Protein AF-A0A1V1PBI1-F1 (afdb_monomer_lite)

Sequence (188 aa):
MKNKINFNETYVLAGYGFDNMNPYFLLDSISEDISERFKFSIQDQVFSLIRLKKRYCIGRYNIETFESTPCPDKATLSEKNNTCFHCFQSIGFNPAFYNMPSEKLSPQQQRYNKQPHNVYLAYFCLNTIKVGIAYHKRTLTRWCQQGARAATIIKKCSSAYEARNIESLISRTLNLPESFNNKKNENL

pLDDT: mean 88.09, std 13.02, range [29.69, 98.44]

Structure (mmCIF, N/CA/C/O backbone):
data_AF-A0A1V1PBI1-F1
#
_entry.id   AF-A0A1V1PBI1-F1
#
loop_
_atom_site.group_PDB
_atom_site.id
_atom_site.type_symbol
_atom_site.label_atom_id
_atom_site.label_alt_id
_atom_site.label_comp_id
_atom_site.label_asym_id
_atom_site.label_entity_id
_atom_site.label_seq_id
_atom_site.pdbx_PDB_ins_code
_atom_site.Cartn_x
_atom_site.Cartn_y
_atom_site.Cartn_z
_atom_site.occupancy
_atom_site.B_iso_or_equiv
_atom_site.auth_seq_id
_atom_site.auth_comp_id
_atom_site.auth_asym_id
_atom_site.auth_atom_id
_atom_site.pdbx_PDB_model_num
ATOM 1 N N . MET A 1 1 ? -6.016 10.765 -21.945 1.00 44.81 1 MET A N 1
ATOM 2 C CA . MET A 1 1 ? -4.545 10.637 -21.816 1.00 44.81 1 MET A CA 1
ATOM 3 C C . MET A 1 1 ? -4.098 9.531 -22.757 1.00 44.81 1 MET A C 1
ATOM 5 O O . MET A 1 1 ? -4.598 8.426 -22.617 1.00 44.81 1 MET A O 1
ATOM 9 N N . LYS A 1 2 ? -3.259 9.818 -23.761 1.00 43.03 2 LYS A N 1
ATOM 10 C CA . LYS A 1 2 ? -2.708 8.771 -24.638 1.00 43.03 2 LYS A CA 1
ATOM 11 C C . LYS A 1 2 ? -1.755 7.902 -23.810 1.00 43.03 2 LYS A C 1
ATOM 13 O O . LYS A 1 2 ? -0.875 8.446 -23.144 1.00 43.03 2 LYS A O 1
ATOM 18 N N . ASN A 1 3 ? -1.965 6.587 -23.822 1.00 54.66 3 ASN A N 1
ATOM 19 C CA . ASN A 1 3 ? -1.124 5.618 -23.123 1.00 54.66 3 ASN A CA 1
ATOM 20 C C . ASN A 1 3 ? 0.304 5.693 -23.689 1.00 54.66 3 ASN A C 1
ATOM 22 O O . ASN A 1 3 ? 0.541 5.292 -24.822 1.00 54.66 3 ASN A O 1
ATOM 26 N N . LYS A 1 4 ? 1.242 6.232 -22.902 1.00 67.50 4 LYS A N 1
ATOM 27 C CA . LYS A 1 4 ? 2.679 6.372 -23.217 1.00 67.50 4 LYS A CA 1
ATOM 28 C C . LYS A 1 4 ? 3.463 5.053 -23.090 1.00 67.50 4 LYS A C 1
ATOM 30 O O . LYS A 1 4 ? 4.669 5.075 -22.896 1.00 67.50 4 LYS A O 1
ATOM 35 N N . ILE A 1 5 ? 2.781 3.912 -23.125 1.00 76.56 5 ILE A N 1
ATOM 36 C CA . ILE A 1 5 ? 3.412 2.617 -22.861 1.00 76.56 5 ILE A CA 1
ATOM 37 C C . ILE A 1 5 ? 3.759 1.952 -24.179 1.00 76.56 5 ILE A C 1
ATOM 39 O O . ILE A 1 5 ? 2.901 1.797 -25.048 1.00 76.56 5 ILE A O 1
ATOM 43 N N . ASN A 1 6 ? 5.018 1.556 -24.303 1.00 81.56 6 ASN A N 1
ATOM 44 C CA . ASN A 1 6 ? 5.520 0.790 -25.425 1.00 81.56 6 ASN A CA 1
ATOM 45 C C . ASN A 1 6 ? 5.435 -0.700 -25.083 1.00 81.56 6 ASN A C 1
ATOM 47 O O . ASN A 1 6 ? 6.192 -1.196 -24.260 1.00 81.56 6 ASN A O 1
ATOM 51 N N . PHE A 1 7 ? 4.533 -1.444 -25.721 1.00 79.62 7 PHE A N 1
ATOM 52 C CA . PHE A 1 7 ? 4.338 -2.870 -25.424 1.00 79.62 7 PHE A CA 1
ATOM 53 C C . PHE A 1 7 ? 5.549 -3.765 -25.745 1.00 79.62 7 PHE A C 1
ATOM 55 O O . PHE A 1 7 ? 5.559 -4.925 -25.342 1.00 79.62 7 PHE A O 1
ATOM 62 N N . ASN A 1 8 ? 6.569 -3.236 -26.427 1.00 81.69 8 ASN A N 1
ATOM 63 C CA . ASN A 1 8 ? 7.824 -3.943 -26.682 1.00 81.69 8 ASN A CA 1
ATOM 64 C C . ASN A 1 8 ? 8.859 -3.767 -25.555 1.00 81.69 8 ASN A C 1
ATOM 66 O O . ASN A 1 8 ? 9.901 -4.421 -25.572 1.00 81.69 8 ASN A O 1
ATOM 70 N N . GLU A 1 9 ? 8.597 -2.893 -24.581 1.00 86.56 9 GLU A N 1
ATOM 71 C CA . GLU A 1 9 ? 9.470 -2.662 -23.431 1.00 86.56 9 GLU A CA 1
ATOM 72 C C . GLU A 1 9 ? 9.085 -3.520 -22.225 1.00 86.56 9 GL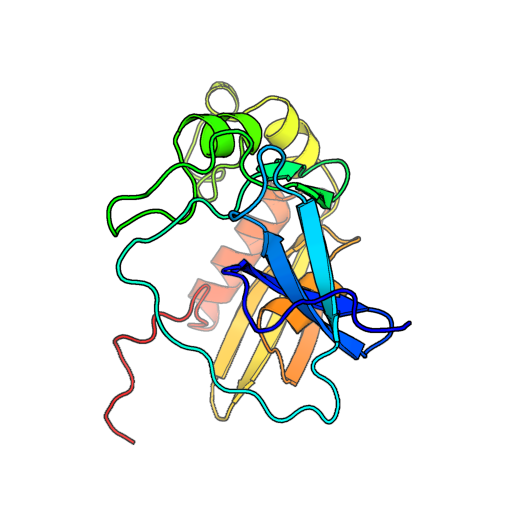U A C 1
ATOM 74 O O . GLU A 1 9 ? 7.966 -4.016 -22.085 1.00 86.56 9 GLU A O 1
ATOM 79 N N . THR A 1 10 ? 10.044 -3.679 -21.313 1.00 89.44 10 THR A N 1
ATOM 80 C CA . THR A 1 10 ? 9.804 -4.359 -20.043 1.00 89.44 10 THR A CA 1
ATOM 81 C C . THR A 1 10 ? 9.503 -3.341 -18.955 1.00 89.44 10 THR A C 1
ATOM 83 O O . THR A 1 10 ? 10.285 -2.422 -18.715 1.00 89.44 10 THR A O 1
ATOM 86 N N . TYR A 1 11 ? 8.406 -3.574 -18.235 1.00 92.12 11 TYR A N 1
ATOM 87 C CA . TYR A 1 11 ? 8.006 -2.760 -17.095 1.00 92.12 11 TYR A CA 1
ATOM 88 C C . TYR A 1 11 ? 7.934 -3.585 -15.816 1.00 92.12 11 TYR A C 1
ATOM 90 O O . TYR A 1 11 ? 7.536 -4.754 -15.817 1.00 92.12 11 TYR A O 1
ATOM 98 N N . VAL A 1 12 ? 8.262 -2.950 -14.695 1.00 93.44 12 VAL A N 1
ATOM 99 C CA . VAL A 1 12 ? 8.005 -3.495 -13.361 1.00 93.44 12 VAL A CA 1
ATOM 100 C C . VAL A 1 12 ? 6.621 -3.043 -12.916 1.00 93.44 12 VAL A C 1
ATOM 102 O O . VAL A 1 12 ? 6.360 -1.846 -12.814 1.00 93.44 12 VAL A O 1
ATOM 105 N N . LEU A 1 13 ? 5.738 -3.997 -12.610 1.00 93.88 13 LEU A N 1
ATOM 106 C CA . LEU A 1 13 ? 4.459 -3.709 -11.961 1.00 93.88 13 LEU A CA 1
ATOM 107 C C . LEU A 1 13 ? 4.703 -3.328 -10.496 1.00 93.88 13 LEU A C 1
ATOM 109 O O . LEU A 1 13 ? 4.778 -4.187 -9.617 1.00 93.88 13 LEU A O 1
ATOM 113 N N . ALA A 1 14 ? 4.858 -2.030 -10.246 1.00 93.88 14 ALA A N 1
ATOM 114 C CA . ALA A 1 14 ? 5.196 -1.483 -8.937 1.00 93.88 14 ALA A CA 1
ATOM 115 C C . ALA A 1 14 ? 3.986 -1.381 -7.995 1.00 93.88 14 ALA A C 1
ATOM 117 O O . ALA A 1 14 ? 4.143 -1.348 -6.774 1.00 93.88 14 ALA A O 1
ATOM 118 N N . GLY A 1 15 ? 2.771 -1.334 -8.542 1.00 91.88 15 GLY A N 1
ATOM 119 C CA . GLY A 1 15 ? 1.550 -1.273 -7.748 1.00 91.88 15 GLY A CA 1
ATOM 120 C C . GLY A 1 15 ? 0.298 -1.031 -8.579 1.00 91.88 15 GLY A C 1
ATOM 121 O O . GLY A 1 15 ? 0.321 -1.067 -9.806 1.00 91.88 15 GLY A O 1
ATOM 122 N N . TYR A 1 16 ? -0.801 -0.765 -7.885 1.00 91.12 16 TYR A N 1
ATOM 123 C CA . TYR A 1 16 ? -2.095 -0.440 -8.475 1.00 91.12 16 TYR A CA 1
ATOM 124 C C . TYR A 1 16 ? -2.845 0.558 -7.589 1.00 91.12 16 TYR A C 1
ATOM 126 O O . TYR A 1 16 ? -2.536 0.726 -6.403 1.00 91.12 16 TYR A O 1
ATOM 134 N N . GLY A 1 17 ? -3.825 1.244 -8.164 1.00 88.69 17 GLY A N 1
ATOM 135 C CA . GLY A 1 17 ? -4.617 2.237 -7.452 1.00 88.69 17 GLY A CA 1
ATOM 136 C C . GLY A 1 17 ? -5.839 2.691 -8.233 1.00 88.69 17 GLY A C 1
ATOM 137 O O . GLY A 1 17 ? -6.202 2.092 -9.241 1.00 88.69 17 GLY A O 1
ATOM 138 N N . PHE A 1 18 ? -6.466 3.751 -7.727 1.00 86.50 18 PHE A N 1
ATOM 139 C CA . PHE A 1 18 ? -7.659 4.360 -8.304 1.00 86.50 18 PHE A CA 1
ATOM 140 C C . PHE A 1 18 ? -7.487 5.877 -8.328 1.00 86.50 18 PHE A C 1
ATOM 142 O O . PHE A 1 18 ? -7.070 6.459 -7.325 1.00 86.50 18 PHE A O 1
ATOM 149 N N . ASP A 1 19 ? -7.793 6.501 -9.460 1.00 81.50 19 ASP A N 1
ATOM 150 C CA . ASP A 1 19 ? -7.782 7.952 -9.651 1.00 81.50 19 ASP A CA 1
ATOM 151 C C . ASP A 1 19 ? -9.165 8.376 -10.144 1.00 81.50 19 ASP A C 1
ATOM 153 O O . ASP A 1 19 ? -9.589 7.926 -11.206 1.00 81.50 19 ASP A O 1
ATOM 157 N N . ASN A 1 20 ? -9.906 9.162 -9.359 1.00 78.19 20 ASN A N 1
ATOM 158 C CA . ASN A 1 20 ? -11.303 9.512 -9.657 1.00 78.19 20 ASN A CA 1
ATOM 159 C C . ASN A 1 20 ? -12.156 8.293 -10.073 1.00 78.19 20 ASN A C 1
ATOM 161 O O . ASN A 1 20 ? -12.864 8.341 -11.072 1.00 78.19 20 ASN A O 1
ATOM 165 N N . MET A 1 21 ? -12.055 7.190 -9.318 1.00 72.38 21 MET A N 1
ATOM 166 C CA . MET A 1 21 ? -12.689 5.882 -9.586 1.00 72.38 21 MET A CA 1
ATOM 167 C C . MET A 1 21 ? -12.138 5.083 -10.777 1.00 72.38 21 MET A C 1
ATOM 169 O O . MET A 1 21 ? -12.528 3.930 -10.946 1.00 72.38 21 MET A O 1
ATOM 173 N N . ASN A 1 22 ? -11.175 5.610 -11.531 1.00 85.44 22 ASN A N 1
ATOM 174 C CA . ASN A 1 22 ? -10.550 4.884 -12.632 1.00 85.44 22 ASN A CA 1
ATOM 175 C C . ASN A 1 22 ? -9.397 4.017 -12.107 1.00 85.44 22 ASN A C 1
ATOM 177 O O . ASN A 1 22 ? -8.436 4.559 -11.543 1.00 85.44 22 ASN A O 1
ATOM 181 N N . PRO A 1 23 ? -9.459 2.684 -12.259 1.00 89.12 23 PRO A N 1
ATOM 182 C CA . PRO A 1 23 ? -8.384 1.804 -11.836 1.00 89.12 23 PRO A CA 1
ATOM 183 C C . PRO A 1 23 ? -7.156 1.966 -12.737 1.00 89.12 23 PRO A C 1
ATOM 185 O O . PRO A 1 23 ? -7.264 2.120 -13.957 1.00 89.12 23 PRO A O 1
ATOM 188 N N . TYR A 1 24 ? -5.970 1.881 -12.140 1.00 91.31 24 TYR A N 1
ATOM 189 C CA . TYR A 1 24 ? -4.709 1.953 -12.871 1.00 91.31 24 TYR A CA 1
ATOM 190 C C . TYR A 1 24 ? -3.633 1.028 -12.293 1.00 91.31 24 TYR A C 1
ATOM 192 O O . TYR A 1 24 ? -3.621 0.722 -11.097 1.00 91.31 24 TYR A O 1
ATOM 200 N N . PHE A 1 25 ? -2.671 0.657 -13.138 1.00 92.81 25 PHE A N 1
ATOM 201 C CA . PHE A 1 25 ? -1.383 0.096 -12.733 1.00 92.81 25 PHE A CA 1
ATOM 202 C C . PHE A 1 25 ? -0.307 1.176 -12.635 1.00 92.81 25 PHE A C 1
ATO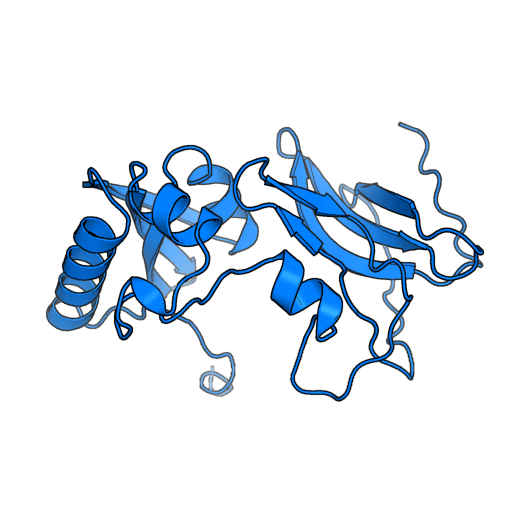M 204 O O . PHE A 1 25 ? -0.316 2.147 -13.391 1.00 92.81 25 PHE A O 1
ATOM 211 N N . LEU A 1 26 ? 0.626 0.996 -11.701 1.00 93.25 26 LEU A N 1
ATOM 212 C CA . LEU A 1 26 ? 1.893 1.722 -11.648 1.00 93.25 26 LEU A CA 1
ATOM 213 C C . LEU A 1 26 ? 2.965 0.859 -12.298 1.00 93.25 26 LEU A C 1
ATOM 215 O O . LEU A 1 26 ? 3.244 -0.240 -11.812 1.00 93.25 26 LEU A O 1
ATOM 219 N N . LEU A 1 27 ? 3.545 1.365 -13.378 1.00 93.50 27 LEU A N 1
ATOM 220 C CA . LEU A 1 27 ? 4.538 0.667 -14.183 1.00 93.50 27 LEU A CA 1
ATOM 221 C C . LEU A 1 27 ? 5.836 1.471 -14.207 1.00 93.50 27 LEU A C 1
ATOM 223 O O . LEU A 1 27 ? 5.805 2.651 -14.550 1.00 93.50 27 LEU A O 1
ATOM 227 N N . ASP A 1 28 ? 6.955 0.838 -13.856 1.00 93.88 28 ASP A N 1
ATOM 228 C CA . ASP A 1 28 ? 8.283 1.455 -13.942 1.00 93.88 28 ASP A CA 1
ATOM 229 C C . ASP A 1 28 ? 9.019 0.941 -15.176 1.00 93.88 28 ASP A C 1
ATOM 231 O O . ASP A 1 28 ? 9.165 -0.276 -15.325 1.00 93.88 28 ASP A O 1
ATOM 235 N N . SER A 1 29 ? 9.505 1.841 -16.035 1.00 90.31 29 SER A N 1
ATOM 236 C CA . SER A 1 29 ? 10.406 1.444 -17.124 1.00 90.31 29 SER A CA 1
ATOM 237 C C . SER A 1 29 ? 11.770 1.049 -16.560 1.00 90.31 29 SER A C 1
ATOM 239 O O . SER A 1 29 ? 12.351 1.745 -15.717 1.00 90.31 29 SER A O 1
ATOM 241 N N . ILE A 1 30 ? 12.276 -0.092 -17.026 1.00 87.62 30 ILE A N 1
ATOM 242 C CA . ILE A 1 30 ? 13.627 -0.579 -16.716 1.00 87.62 30 ILE A CA 1
ATOM 243 C C . ILE A 1 30 ? 14.506 -0.721 -17.961 1.00 87.62 30 ILE A C 1
ATOM 245 O O . ILE A 1 30 ? 15.653 -1.147 -17.841 1.00 87.62 30 ILE A O 1
ATOM 249 N N . SER A 1 31 ? 13.960 -0.389 -19.133 1.00 81.25 31 SER A N 1
ATOM 250 C CA . SER A 1 31 ? 14.669 -0.413 -20.413 1.00 81.25 31 SER A CA 1
ATOM 251 C C . SER A 1 31 ? 15.589 0.796 -20.585 1.00 81.25 31 SER A C 1
ATOM 253 O O . SER A 1 31 ? 16.633 0.675 -21.214 1.00 81.25 31 SER A O 1
ATOM 255 N N . GLU A 1 32 ? 15.222 1.927 -19.984 1.00 76.56 32 GLU A N 1
ATOM 256 C CA . GLU A 1 32 ? 15.962 3.186 -20.062 1.00 76.56 32 GLU A CA 1
ATOM 257 C C . GLU A 1 32 ? 17.010 3.322 -18.949 1.00 76.56 32 GLU A C 1
ATOM 259 O O . GLU A 1 32 ? 16.935 2.670 -17.896 1.00 76.56 32 GLU A O 1
ATOM 264 N N . ASP A 1 33 ? 17.977 4.221 -19.148 1.00 76.69 33 ASP A N 1
ATOM 265 C CA . ASP A 1 33 ? 18.982 4.560 -18.134 1.00 76.69 33 ASP A CA 1
ATOM 266 C C . ASP A 1 33 ? 18.331 5.111 -16.861 1.00 76.69 33 ASP A C 1
ATOM 268 O O . ASP A 1 33 ? 18.672 4.678 -15.755 1.00 76.69 33 ASP A O 1
ATOM 272 N N . ILE A 1 34 ? 17.330 5.978 -17.025 1.00 79.50 34 ILE A N 1
ATOM 273 C CA . ILE A 1 34 ? 16.527 6.550 -15.945 1.00 79.50 34 ILE A CA 1
ATOM 274 C C . ILE A 1 34 ? 15.196 5.805 -15.867 1.00 79.50 34 ILE A C 1
ATOM 276 O O . ILE A 1 34 ? 14.438 5.755 -16.832 1.00 79.50 34 ILE A O 1
ATOM 280 N N . SER A 1 35 ? 14.877 5.258 -14.694 1.00 85.62 35 SER A N 1
ATOM 281 C CA . SER A 1 35 ? 13.558 4.671 -14.472 1.00 85.62 35 SER A CA 1
ATOM 282 C C . SER A 1 35 ? 12.490 5.749 -14.303 1.00 85.62 35 SER A C 1
ATOM 284 O O . SER A 1 35 ? 12.544 6.550 -13.369 1.00 85.62 35 SER A O 1
ATOM 286 N N . GLU A 1 36 ? 11.475 5.704 -15.162 1.00 89.75 36 GLU A N 1
ATOM 287 C CA . GLU A 1 36 ? 10.267 6.528 -15.080 1.00 89.75 36 GLU A CA 1
ATOM 288 C C . GLU A 1 36 ? 9.057 5.697 -14.630 1.00 89.75 36 GLU A C 1
ATOM 290 O O . GLU A 1 36 ? 8.930 4.529 -15.001 1.00 89.75 36 GLU A O 1
ATOM 295 N N . ARG A 1 37 ? 8.158 6.306 -13.837 1.00 91.94 37 ARG A N 1
ATOM 296 C CA . ARG A 1 37 ? 6.902 5.690 -13.371 1.00 91.94 37 ARG A CA 1
ATOM 297 C C . ARG A 1 37 ? 5.711 6.222 -14.151 1.00 91.94 37 ARG A C 1
ATOM 299 O O . ARG A 1 37 ? 5.450 7.423 -14.150 1.00 91.94 37 ARG A O 1
ATOM 306 N N . PHE A 1 38 ? 4.907 5.312 -14.684 1.00 90.44 38 PHE A N 1
ATOM 307 C CA . PHE A 1 38 ? 3.692 5.616 -15.430 1.00 90.44 38 PHE A CA 1
ATOM 308 C C . PHE A 1 38 ? 2.453 5.079 -14.715 1.00 90.44 38 PHE A C 1
ATOM 310 O O . PHE A 1 38 ? 2.464 3.982 -14.152 1.00 90.44 38 PHE A O 1
ATOM 317 N N . LYS A 1 39 ? 1.357 5.842 -14.779 1.00 90.94 39 LYS A N 1
ATOM 318 C CA . LYS A 1 39 ? 0.011 5.336 -14.493 1.00 90.94 39 LYS A CA 1
ATOM 319 C C . LYS A 1 39 ? -0.593 4.806 -15.792 1.00 90.94 39 LYS A C 1
ATOM 321 O O . LYS A 1 39 ? -0.803 5.576 -16.727 1.00 90.94 39 LYS A O 1
ATOM 326 N N . PHE A 1 40 ? -0.893 3.517 -15.834 1.00 90.50 40 PHE A N 1
ATOM 327 C CA . PHE A 1 40 ? -1.596 2.879 -16.942 1.00 90.50 40 PHE A CA 1
ATOM 328 C C . PHE A 1 40 ? -3.049 2.629 -16.556 1.00 90.50 40 PHE A C 1
ATOM 330 O O . PHE A 1 40 ? -3.299 1.853 -15.636 1.00 90.50 40 PHE A O 1
ATOM 337 N N . SER A 1 41 ? -3.998 3.285 -17.228 1.00 90.88 41 SER A N 1
ATOM 338 C CA . SER A 1 41 ? -5.425 3.024 -17.006 1.00 90.88 41 SER A CA 1
ATOM 339 C C . SER A 1 41 ? -5.768 1.607 -17.454 1.00 90.88 41 SER A C 1
ATOM 341 O O . SER A 1 41 ? -5.424 1.223 -18.570 1.00 90.88 41 SER A O 1
ATOM 343 N N . ILE A 1 42 ? -6.456 0.848 -16.601 1.00 90.38 42 ILE A N 1
A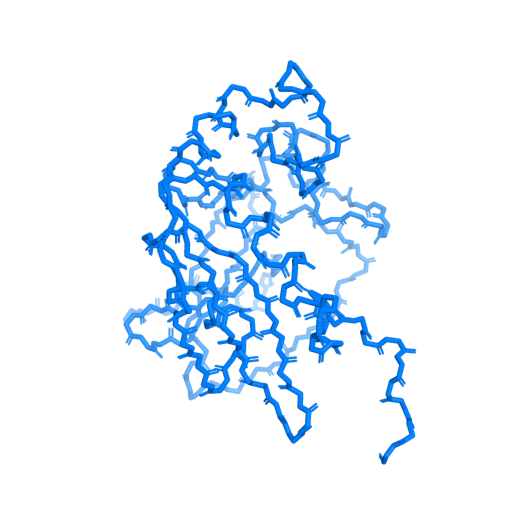TOM 344 C CA . ILE A 1 42 ? -6.870 -0.531 -16.915 1.00 90.38 42 ILE A CA 1
ATOM 345 C C . ILE A 1 42 ? -8.371 -0.660 -17.168 1.00 90.38 42 ILE A C 1
ATOM 347 O O . ILE A 1 42 ? -8.863 -1.757 -17.420 1.00 90.38 42 ILE A O 1
ATOM 351 N N . GLN A 1 43 ? -9.106 0.447 -17.093 1.00 89.31 43 GLN A N 1
ATOM 352 C CA . GLN A 1 43 ? -10.534 0.448 -17.365 1.00 89.31 43 GLN A CA 1
ATOM 353 C C . GLN A 1 43 ? -10.806 0.085 -18.827 1.00 89.31 43 GLN A C 1
ATOM 355 O O . GLN A 1 43 ? -10.206 0.661 -19.738 1.00 89.31 43 GLN A O 1
ATOM 360 N N . ASP A 1 44 ? -11.699 -0.885 -19.023 1.00 88.62 44 ASP A N 1
ATOM 361 C CA . ASP A 1 44 ? -12.114 -1.397 -20.332 1.00 88.62 44 ASP A CA 1
ATOM 362 C C . ASP A 1 44 ? -10.941 -1.882 -21.209 1.00 88.62 44 ASP A C 1
ATOM 364 O O . ASP A 1 44 ? -11.027 -1.900 -22.436 1.00 88.62 44 ASP A O 1
ATOM 368 N N . GLN A 1 45 ? -9.823 -2.273 -20.586 1.00 87.94 45 GLN A N 1
ATOM 369 C CA . GLN A 1 45 ? -8.661 -2.839 -21.269 1.00 87.94 45 GLN A CA 1
ATOM 370 C C . GLN A 1 45 ? -8.607 -4.356 -21.081 1.00 87.94 45 GLN A C 1
ATOM 372 O O . GLN A 1 45 ? -8.805 -4.867 -19.979 1.00 87.94 45 GLN A O 1
ATOM 377 N N . VAL A 1 46 ? -8.235 -5.072 -22.143 1.00 88.25 46 VAL A N 1
ATOM 378 C CA . VAL A 1 46 ? -7.825 -6.479 -22.069 1.00 88.25 46 VAL A CA 1
ATOM 379 C C . VAL A 1 46 ? -6.309 -6.530 -22.185 1.00 88.25 46 VAL A C 1
ATOM 381 O O . VAL A 1 46 ? -5.730 -5.972 -23.114 1.00 88.25 46 VAL A O 1
ATOM 384 N N . PHE A 1 47 ? -5.651 -7.191 -21.239 1.00 86.81 47 PHE A N 1
ATOM 385 C CA . PHE A 1 47 ? -4.198 -7.314 -21.212 1.00 86.81 47 PHE A CA 1
ATOM 386 C C . PHE A 1 47 ? -3.779 -8.686 -20.690 1.00 86.81 47 PHE A C 1
ATOM 388 O O . PHE A 1 47 ? -4.513 -9.350 -19.960 1.00 86.81 47 PHE A O 1
ATOM 395 N N . SER A 1 48 ? -2.566 -9.095 -21.053 1.00 87.00 48 SER A N 1
ATOM 396 C CA . SER A 1 48 ? -1.894 -10.270 -20.498 1.00 87.00 48 SER A CA 1
ATOM 397 C C . SER A 1 48 ? -0.659 -9.822 -19.727 1.00 87.00 48 SER A C 1
ATOM 399 O O . SER A 1 48 ? 0.087 -8.963 -20.193 1.00 87.00 48 SER A O 1
ATOM 401 N N . LEU A 1 49 ? -0.434 -10.400 -18.547 1.00 87.75 49 LEU A N 1
ATOM 402 C CA . LEU A 1 49 ? 0.769 -10.155 -17.753 1.00 87.75 49 LEU A CA 1
ATOM 403 C C . LEU A 1 49 ? 1.714 -11.346 -17.895 1.00 87.75 49 LEU A C 1
ATOM 405 O O . LEU A 1 49 ? 1.381 -12.461 -17.495 1.00 87.75 49 LEU A O 1
ATOM 409 N N . ILE A 1 50 ? 2.907 -11.103 -18.434 1.00 89.06 50 ILE A N 1
ATOM 410 C CA . ILE A 1 50 ? 3.957 -12.118 -18.534 1.00 89.06 50 ILE A CA 1
ATOM 411 C C . ILE A 1 50 ? 4.891 -11.955 -17.339 1.00 89.06 50 ILE A C 1
ATOM 413 O O . ILE A 1 50 ? 5.484 -10.897 -17.124 1.00 89.06 50 ILE A O 1
ATOM 417 N N . ARG A 1 51 ? 5.031 -13.012 -16.536 1.00 90.12 51 ARG A N 1
ATOM 418 C CA . ARG A 1 51 ? 5.925 -13.000 -15.376 1.00 90.12 51 ARG A CA 1
ATOM 419 C C . ARG A 1 51 ? 7.385 -12.975 -15.835 1.00 90.12 51 ARG A C 1
ATO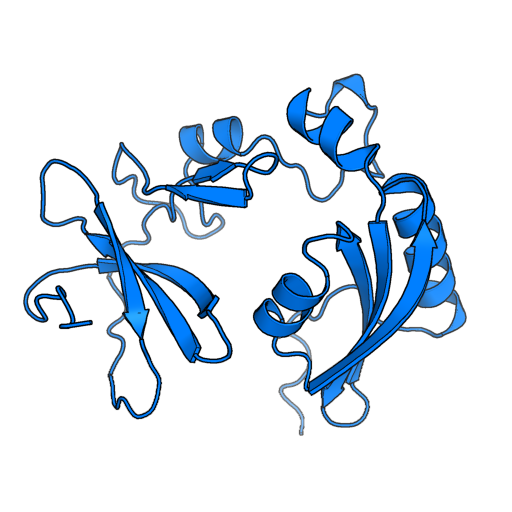M 421 O O . ARG A 1 51 ? 7.845 -13.886 -16.517 1.00 90.12 51 ARG A O 1
ATOM 428 N N . LEU A 1 52 ? 8.127 -11.962 -15.395 1.00 89.06 52 LEU A N 1
ATOM 429 C CA . LEU A 1 52 ? 9.565 -11.859 -15.645 1.00 89.06 52 LEU A CA 1
ATOM 430 C C . LEU A 1 52 ? 10.351 -12.936 -14.883 1.00 89.06 52 LEU A C 1
ATOM 432 O O . LEU A 1 52 ? 9.972 -13.352 -13.786 1.00 89.06 52 LEU A O 1
ATOM 436 N N . LYS A 1 53 ? 11.501 -13.338 -15.443 1.00 89.69 53 LYS A N 1
ATOM 437 C CA . LYS A 1 53 ? 12.424 -14.304 -14.815 1.00 89.69 53 LYS A CA 1
ATOM 438 C C . LYS A 1 53 ? 13.037 -13.780 -13.512 1.00 89.69 53 LYS A C 1
ATOM 440 O O . LYS A 1 53 ? 13.345 -14.563 -12.621 1.00 89.69 53 LYS A O 1
ATOM 445 N N . LYS A 1 54 ? 13.235 -12.464 -13.411 1.00 91.38 54 LYS A N 1
ATOM 446 C CA . LYS A 1 54 ? 13.797 -11.787 -12.236 1.00 91.38 54 LYS A CA 1
ATOM 447 C C . LYS A 1 54 ? 12.724 -10.936 -11.565 1.00 91.38 54 LYS A C 1
ATOM 449 O O . LYS A 1 54 ? 11.866 -10.368 -12.237 1.00 91.38 54 LYS A O 1
ATOM 454 N N . ARG A 1 55 ? 12.795 -10.828 -10.238 1.00 92.31 55 ARG A N 1
ATOM 455 C CA . ARG A 1 55 ? 12.020 -9.848 -9.467 1.00 92.31 55 ARG A CA 1
ATOM 456 C C . ARG A 1 55 ? 12.812 -8.555 -9.374 1.00 92.31 55 ARG A C 1
ATOM 458 O O . ARG A 1 55 ? 14.025 -8.602 -9.183 1.00 92.31 55 ARG A O 1
ATOM 465 N N . TYR A 1 56 ? 12.120 -7.429 -9.443 1.00 94.44 56 TYR A N 1
ATOM 466 C CA . TYR A 1 56 ? 12.715 -6.100 -9.358 1.00 94.44 56 TYR A CA 1
ATOM 467 C C . TYR A 1 56 ? 12.126 -5.324 -8.183 1.00 94.44 56 TYR A C 1
ATOM 469 O O . TYR A 1 56 ? 11.003 -5.581 -7.746 1.00 94.44 56 TYR A O 1
ATOM 477 N N . CYS A 1 57 ? 12.910 -4.388 -7.663 1.00 95.12 57 CYS A N 1
ATOM 478 C CA . CYS A 1 57 ? 12.487 -3.439 -6.649 1.00 95.12 57 CYS A CA 1
ATOM 479 C C . CYS A 1 57 ? 11.354 -2.549 -7.166 1.00 95.12 57 CYS A C 1
ATOM 481 O O . CYS A 1 57 ? 11.506 -1.904 -8.198 1.00 95.12 57 CYS A O 1
ATOM 483 N N . ILE A 1 58 ? 10.264 -2.445 -6.399 1.00 95.38 58 ILE A N 1
ATOM 484 C CA . ILE A 1 58 ? 9.113 -1.579 -6.722 1.00 95.38 58 ILE A CA 1
ATOM 485 C C . ILE A 1 58 ? 9.341 -0.098 -6.369 1.00 95.38 58 ILE A C 1
ATOM 487 O O . ILE A 1 58 ? 8.413 0.711 -6.391 1.00 95.38 58 ILE A O 1
ATOM 491 N N . GLY A 1 59 ? 10.569 0.264 -5.995 1.00 95.50 59 GLY A N 1
ATOM 492 C CA . GLY A 1 59 ? 10.959 1.634 -5.687 1.00 95.50 59 GLY A CA 1
ATOM 493 C C . GLY A 1 59 ? 10.600 2.096 -4.278 1.00 95.50 59 GLY A C 1
ATOM 494 O O . GLY A 1 59 ? 10.571 1.311 -3.327 1.00 95.50 59 GLY A O 1
ATOM 495 N N . ARG A 1 60 ? 10.408 3.408 -4.136 1.00 95.25 60 ARG A N 1
ATOM 496 C CA . ARG A 1 60 ? 10.242 4.112 -2.860 1.00 95.25 60 ARG A CA 1
ATOM 497 C C . ARG A 1 60 ? 8.805 4.588 -2.687 1.00 95.25 60 ARG A C 1
ATOM 499 O O . ARG A 1 60 ? 8.068 4.790 -3.653 1.00 95.25 60 ARG A O 1
ATOM 506 N N . TYR A 1 61 ? 8.432 4.799 -1.433 1.00 92.81 61 TYR A N 1
ATOM 507 C CA . TYR A 1 61 ? 7.163 5.389 -1.039 1.00 92.81 61 TYR A CA 1
ATOM 508 C C . TYR A 1 61 ? 7.404 6.379 0.095 1.00 92.81 61 TYR A C 1
ATOM 510 O O . TYR A 1 61 ? 7.893 5.995 1.159 1.00 92.81 61 TYR A O 1
ATOM 518 N N . ASN A 1 62 ? 7.072 7.644 -0.135 1.00 91.50 62 ASN A N 1
ATOM 519 C CA . ASN A 1 62 ? 7.172 8.684 0.873 1.00 91.50 62 ASN A CA 1
ATOM 520 C C . ASN A 1 62 ? 5.879 8.701 1.699 1.00 91.50 62 ASN A C 1
ATOM 522 O O . ASN A 1 62 ? 4.797 8.965 1.182 1.00 91.50 62 ASN A O 1
ATOM 526 N N . ILE A 1 63 ? 5.977 8.401 2.994 1.00 89.00 63 ILE A N 1
ATOM 527 C CA . ILE A 1 63 ? 4.812 8.335 3.888 1.00 89.00 63 ILE A CA 1
ATOM 528 C C . ILE A 1 63 ? 4.283 9.711 4.322 1.00 89.00 63 ILE A C 1
ATOM 530 O O . ILE A 1 63 ? 3.203 9.774 4.903 1.00 89.00 63 ILE A O 1
ATOM 534 N N . GLU A 1 64 ? 5.024 10.791 4.067 1.00 86.56 64 GLU A N 1
ATOM 535 C CA . GLU A 1 64 ? 4.610 12.169 4.351 1.00 86.56 64 GLU A CA 1
ATOM 536 C C . GLU A 1 64 ? 3.888 12.782 3.138 1.00 86.56 64 GLU A C 1
ATOM 538 O O . GLU A 1 64 ? 2.807 13.347 3.299 1.00 86.56 64 GLU A O 1
ATOM 543 N N . THR A 1 65 ? 4.437 12.622 1.924 1.00 89.25 65 THR A N 1
ATOM 544 C CA . THR A 1 65 ? 3.838 13.164 0.682 1.00 89.25 65 THR A CA 1
ATOM 545 C C . THR A 1 65 ? 2.876 12.200 -0.011 1.00 89.25 65 THR A C 1
ATOM 547 O O . THR A 1 65 ? 2.075 12.615 -0.843 1.00 89.25 65 THR A O 1
ATOM 550 N N . PHE A 1 66 ? 2.923 10.913 0.343 1.00 87.75 66 PHE A N 1
ATOM 551 C CA . PHE A 1 66 ? 2.187 9.814 -0.295 1.00 87.75 66 PHE A CA 1
ATOM 552 C C . PHE A 1 66 ? 2.574 9.522 -1.740 1.00 87.75 66 PHE A C 1
ATOM 554 O O . PHE A 1 66 ? 1.880 8.763 -2.425 1.00 87.75 66 PHE A O 1
ATOM 561 N N . GLU A 1 67 ? 3.702 10.067 -2.178 1.00 89.56 67 GLU A N 1
ATOM 562 C CA . GLU A 1 67 ? 4.243 9.851 -3.506 1.00 89.56 67 GLU A CA 1
ATOM 563 C C . GLU A 1 67 ? 5.091 8.589 -3.557 1.00 89.56 67 GLU A C 1
ATOM 565 O O . GLU A 1 67 ? 5.722 8.162 -2.587 1.00 89.56 67 GLU A O 1
ATOM 570 N N . SER A 1 68 ? 5.105 7.983 -4.734 1.00 92.19 68 SER A N 1
ATOM 571 C CA . SER A 1 68 ? 5.834 6.757 -4.997 1.00 92.19 68 SER A CA 1
ATOM 572 C C . SER A 1 68 ? 6.755 6.985 -6.187 1.00 92.19 68 SER A C 1
ATOM 574 O O . SER A 1 68 ? 6.291 7.507 -7.200 1.00 92.19 68 SER A O 1
ATOM 576 N N . THR A 1 69 ? 8.016 6.580 -6.084 1.00 94.56 69 THR A N 1
ATOM 577 C CA . THR A 1 69 ? 9.022 6.780 -7.138 1.00 94.56 69 THR A CA 1
ATOM 578 C C . THR A 1 69 ? 9.706 5.461 -7.503 1.00 94.56 69 THR A C 1
ATOM 580 O O . THR A 1 69 ? 9.782 4.573 -6.646 1.00 94.56 69 THR A O 1
ATOM 583 N N . PRO A 1 70 ? 10.188 5.297 -8.750 1.00 95.69 70 PRO A N 1
ATOM 584 C CA . PRO A 1 70 ? 10.931 4.110 -9.170 1.00 95.69 70 PRO A CA 1
ATOM 585 C C . PRO A 1 70 ? 12.169 3.820 -8.321 1.00 95.69 70 PRO A C 1
ATOM 587 O O . PRO A 1 70 ? 12.699 4.687 -7.622 1.00 95.69 70 PRO A O 1
ATOM 590 N N . CYS A 1 71 ? 12.660 2.583 -8.398 1.00 94.81 71 CYS A N 1
ATOM 591 C CA . CYS A 1 71 ? 13.960 2.241 -7.831 1.00 94.81 71 CYS A CA 1
ATOM 592 C C . CYS A 1 71 ? 15.073 2.858 -8.695 1.00 94.81 71 CYS A C 1
ATOM 594 O O . CYS A 1 71 ? 15.191 2.457 -9.851 1.00 94.81 71 CYS A O 1
ATOM 596 N N . PRO A 1 72 ? 15.919 3.759 -8.160 1.00 92.50 72 PRO A N 1
ATOM 597 C CA . PRO A 1 72 ? 16.990 4.367 -8.955 1.00 92.50 72 PRO A CA 1
ATOM 598 C C . PRO A 1 72 ? 18.033 3.342 -9.415 1.00 92.50 72 PRO A C 1
ATOM 600 O O . PRO A 1 72 ? 18.608 3.487 -10.484 1.00 92.50 72 PRO A O 1
ATOM 603 N N . ASP A 1 73 ? 18.225 2.273 -8.639 1.00 92.12 73 ASP A N 1
ATOM 604 C CA . ASP A 1 73 ? 19.246 1.257 -8.906 1.00 92.12 73 ASP A CA 1
ATOM 605 C C . ASP A 1 73 ? 18.733 0.112 -9.795 1.00 92.12 73 ASP A C 1
ATOM 607 O O . ASP A 1 73 ? 19.478 -0.828 -10.070 1.00 92.12 73 ASP A O 1
ATOM 611 N N . LYS A 1 74 ? 17.439 0.109 -10.167 1.00 92.69 74 LYS A N 1
ATOM 612 C CA . LYS A 1 74 ? 16.779 -1.003 -10.888 1.00 92.69 74 LYS A CA 1
ATOM 613 C C . LYS A 1 74 ? 17.075 -2.379 -10.261 1.00 92.69 74 LYS A C 1
ATOM 615 O O . LYS A 1 74 ? 17.190 -3.398 -10.943 1.00 92.69 74 LYS A O 1
ATOM 620 N N . ALA A 1 75 ? 17.208 -2.403 -8.933 1.00 93.81 75 ALA A N 1
ATOM 621 C CA . ALA A 1 75 ? 17.761 -3.538 -8.209 1.00 93.81 75 ALA A CA 1
ATOM 622 C C . ALA A 1 75 ? 16.896 -4.795 -8.359 1.00 93.81 75 ALA A C 1
ATOM 624 O O . ALA A 1 75 ? 15.678 -4.763 -8.156 1.00 93.81 75 ALA A O 1
ATOM 625 N N . THR A 1 76 ? 17.539 -5.925 -8.642 1.00 94.44 76 THR A N 1
ATOM 626 C CA . THR A 1 76 ? 16.893 -7.240 -8.634 1.00 94.44 76 THR A CA 1
ATOM 627 C C . THR A 1 76 ? 16.797 -7.789 -7.215 1.00 94.44 76 THR A C 1
ATOM 629 O O . THR A 1 76 ? 17.700 -7.582 -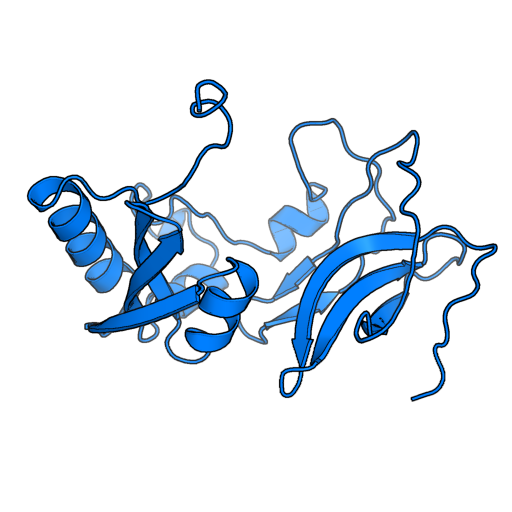6.406 1.00 94.44 76 THR A O 1
ATOM 632 N N . LEU A 1 77 ? 15.722 -8.511 -6.905 1.00 93.81 77 LEU A N 1
ATOM 633 C CA . LEU A 1 77 ? 15.426 -8.990 -5.554 1.00 93.81 77 LEU A CA 1
ATOM 634 C C . LEU A 1 77 ? 15.491 -10.511 -5.436 1.00 93.81 77 LEU A C 1
ATOM 636 O O . LEU A 1 77 ? 15.089 -11.233 -6.350 1.00 93.81 77 LEU A O 1
ATOM 640 N N . SER A 1 78 ? 15.886 -10.981 -4.251 1.00 81.00 78 SER A N 1
ATOM 641 C CA . SER A 1 78 ? 15.592 -12.335 -3.784 1.00 81.00 78 SER A CA 1
ATOM 642 C C . SER A 1 78 ? 14.155 -12.403 -3.245 1.00 81.00 78 SER A C 1
ATOM 644 O O . SER A 1 78 ? 13.583 -11.408 -2.798 1.00 81.00 78 SER A O 1
ATOM 646 N N . GLU A 1 79 ? 13.533 -13.575 -3.338 1.00 72.56 79 GLU A N 1
ATOM 647 C CA . GLU A 1 79 ? 12.073 -13.762 -3.416 1.00 72.56 79 GLU A CA 1
ATOM 648 C C . GLU A 1 79 ? 11.209 -13.159 -2.293 1.00 72.56 79 GLU A C 1
ATOM 650 O O . GLU A 1 79 ? 10.007 -12.982 -2.490 1.00 72.56 79 GLU A O 1
ATOM 655 N N . LYS A 1 80 ? 11.781 -12.833 -1.128 1.00 79.25 80 LYS A N 1
ATOM 656 C CA . LYS A 1 80 ? 11.016 -12.460 0.073 1.00 79.25 80 LYS A CA 1
ATOM 657 C C . LYS A 1 80 ? 10.551 -11.003 0.112 1.00 79.25 80 LYS A C 1
ATOM 659 O O . LYS A 1 80 ? 9.530 -10.726 0.733 1.00 79.25 80 LYS A O 1
ATOM 664 N N . ASN A 1 81 ? 11.273 -10.083 -0.527 1.00 85.31 81 ASN A N 1
ATOM 665 C CA . ASN A 1 81 ? 10.995 -8.649 -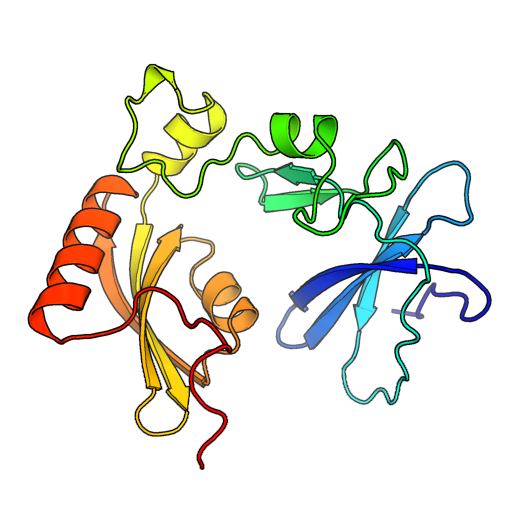0.423 1.00 85.31 81 ASN A CA 1
ATOM 666 C C . ASN A 1 81 ? 10.451 -8.075 -1.736 1.00 85.31 81 ASN A C 1
ATOM 668 O O . ASN A 1 81 ? 10.663 -8.624 -2.820 1.00 85.31 81 ASN A O 1
ATOM 672 N N . ASN A 1 82 ? 9.758 -6.940 -1.628 1.00 91.06 82 ASN A N 1
ATOM 673 C CA . ASN A 1 82 ? 9.326 -6.140 -2.780 1.00 91.06 82 ASN A CA 1
ATOM 674 C C . ASN A 1 82 ? 10.240 -4.928 -3.021 1.00 91.06 82 ASN A C 1
ATOM 676 O O . ASN A 1 82 ? 10.175 -4.305 -4.075 1.00 91.06 82 ASN A O 1
ATOM 680 N N . THR A 1 83 ? 11.121 -4.606 -2.071 1.00 93.81 83 THR A N 1
ATOM 681 C CA . THR A 1 83 ? 12.028 -3.455 -2.129 1.00 93.81 83 THR A CA 1
ATOM 682 C C . THR A 1 83 ? 13.466 -3.872 -1.836 1.00 93.81 83 THR A C 1
ATOM 684 O O . THR A 1 83 ? 13.700 -4.736 -0.989 1.00 93.81 83 THR A O 1
ATOM 687 N N . CYS A 1 84 ? 14.435 -3.234 -2.496 1.00 94.38 84 CYS A N 1
ATOM 688 C CA . CYS A 1 84 ? 15.849 -3.355 -2.142 1.00 94.38 84 CYS A CA 1
ATOM 689 C C . CYS A 1 84 ? 16.141 -2.630 -0.818 1.00 94.38 84 CYS A C 1
ATOM 691 O O . CYS A 1 84 ? 15.326 -1.835 -0.345 1.00 94.38 84 CYS A O 1
ATOM 693 N N . PHE A 1 85 ? 17.317 -2.872 -0.235 1.00 92.44 85 PHE A N 1
ATOM 694 C CA . PHE A 1 85 ? 17.711 -2.274 1.043 1.00 92.44 85 PHE A CA 1
ATOM 695 C C . PHE A 1 85 ? 17.693 -0.736 1.019 1.00 92.44 85 PHE A C 1
ATOM 697 O O . PHE A 1 85 ? 17.099 -0.128 1.906 1.00 92.44 85 PHE A O 1
ATOM 704 N N . HIS A 1 86 ? 18.234 -0.105 -0.030 1.00 93.88 86 HIS A N 1
ATOM 705 C CA . HIS A 1 86 ? 18.230 1.358 -0.173 1.00 93.88 86 HIS A CA 1
ATOM 706 C C . HIS A 1 86 ? 16.811 1.942 -0.233 1.00 93.88 86 HIS A C 1
ATOM 708 O O . HIS A 1 86 ? 16.515 2.951 0.407 1.00 93.88 86 HIS A O 1
ATOM 714 N N . CYS A 1 87 ? 15.901 1.299 -0.972 1.00 94.88 87 CYS A N 1
ATOM 715 C CA . CYS A 1 87 ? 14.509 1.743 -1.039 1.00 94.88 87 CYS A CA 1
ATOM 716 C C . CYS A 1 87 ? 13.766 1.491 0.279 1.00 94.88 87 CYS A C 1
ATOM 718 O O . CYS A 1 87 ? 13.017 2.357 0.721 1.00 94.88 87 CYS A O 1
ATOM 720 N N . PHE A 1 88 ? 14.015 0.358 0.940 1.00 92.12 88 PHE A N 1
ATOM 721 C CA . PHE A 1 88 ? 13.459 0.050 2.258 1.00 92.12 88 PHE A CA 1
ATOM 722 C C . PHE A 1 88 ? 13.872 1.087 3.311 1.00 92.12 88 PHE A C 1
ATOM 724 O O . PHE A 1 88 ? 13.015 1.617 4.018 1.00 92.12 88 PHE A O 1
ATOM 731 N N . GLN A 1 89 ? 15.163 1.432 3.377 1.00 91.31 89 GLN A N 1
ATOM 732 C CA . GLN A 1 89 ? 15.662 2.467 4.284 1.00 91.31 89 GLN A CA 1
ATOM 733 C C . GLN A 1 89 ? 15.016 3.829 4.011 1.00 91.31 89 GLN A C 1
ATOM 735 O O . GLN A 1 89 ? 14.600 4.501 4.950 1.00 91.31 89 GLN A O 1
ATOM 740 N N . SER A 1 90 ? 14.872 4.208 2.737 1.00 92.81 90 SER A N 1
ATOM 741 C CA . SER A 1 90 ? 14.219 5.464 2.345 1.00 92.81 90 SER A CA 1
ATOM 742 C C . SER A 1 90 ? 12.732 5.504 2.717 1.00 92.81 90 SER A C 1
ATOM 744 O O . SER A 1 90 ? 12.239 6.540 3.159 1.00 92.81 90 SER A O 1
ATOM 746 N N . ILE A 1 91 ? 12.015 4.384 2.577 1.00 93.75 91 ILE A N 1
ATOM 747 C CA . ILE A 1 91 ? 10.614 4.265 3.007 1.00 93.75 91 ILE A CA 1
ATOM 748 C C . ILE A 1 91 ? 10.498 4.414 4.527 1.00 93.75 91 ILE A C 1
ATOM 750 O O . ILE A 1 91 ? 9.513 4.964 5.017 1.00 93.75 91 ILE A O 1
ATOM 754 N N . GLY A 1 92 ? 11.477 3.906 5.284 1.00 91.19 92 GLY A N 1
ATOM 755 C CA . GLY A 1 92 ? 11.587 4.103 6.732 1.00 91.19 92 GLY A CA 1
ATOM 756 C C . GLY A 1 92 ? 10.351 3.671 7.529 1.00 91.19 92 GLY A C 1
ATOM 757 O O . GLY A 1 92 ? 10.142 4.161 8.636 1.00 91.19 92 GLY A O 1
ATOM 758 N N . PHE A 1 93 ? 9.502 2.808 6.972 1.00 90.69 93 PHE A N 1
ATOM 759 C CA . PHE A 1 93 ? 8.233 2.406 7.568 1.00 90.69 93 PHE A CA 1
ATOM 760 C C . PHE A 1 93 ? 8.326 0.974 8.082 1.00 90.69 93 PHE A C 1
ATOM 762 O O . PHE A 1 93 ? 8.546 0.039 7.313 1.00 90.69 93 PHE A O 1
ATOM 769 N N . ASN A 1 94 ? 8.107 0.797 9.381 1.00 90.44 94 ASN A N 1
ATOM 770 C CA . ASN A 1 94 ? 8.024 -0.508 10.011 1.00 90.44 94 ASN A CA 1
ATOM 771 C C . ASN A 1 94 ? 6.562 -0.856 10.354 1.00 90.44 94 ASN A C 1
ATOM 773 O O . ASN A 1 94 ? 5.959 -0.178 11.190 1.00 90.44 94 ASN A O 1
ATOM 777 N N . PRO A 1 95 ? 5.969 -1.910 9.765 1.00 86.75 95 PRO A N 1
ATOM 778 C CA . PRO A 1 95 ? 4.586 -2.288 10.051 1.00 86.75 95 PRO A CA 1
ATOM 779 C C . PRO A 1 95 ? 4.367 -2.770 11.496 1.00 86.75 95 PRO A C 1
ATOM 781 O O . PRO A 1 95 ? 3.243 -2.707 11.984 1.00 86.75 95 PRO A O 1
ATOM 784 N N . ALA A 1 96 ? 5.417 -3.205 12.200 1.00 89.06 96 ALA A N 1
ATOM 785 C CA . ALA A 1 96 ? 5.367 -3.660 13.590 1.00 89.06 96 ALA A CA 1
ATOM 786 C C . ALA A 1 96 ? 5.621 -2.529 14.607 1.00 89.06 96 ALA A C 1
ATOM 788 O O . ALA A 1 96 ? 6.062 -2.788 15.725 1.00 89.06 96 ALA A O 1
ATOM 789 N N . PHE A 1 97 ? 5.339 -1.273 14.241 1.00 91.56 97 PHE A N 1
ATOM 790 C CA . PHE A 1 97 ? 5.649 -0.086 15.052 1.00 91.56 97 PHE A CA 1
ATOM 791 C C . PHE A 1 97 ? 5.080 -0.099 16.476 1.00 91.56 97 PHE A C 1
ATOM 793 O O . PHE A 1 97 ? 5.585 0.602 17.342 1.00 91.56 97 PHE A O 1
ATOM 800 N N . TYR A 1 98 ? 4.023 -0.870 16.715 1.00 87.81 98 TYR A N 1
ATOM 801 C CA . TYR A 1 98 ? 3.361 -1.000 18.012 1.00 87.81 98 TYR A CA 1
ATOM 802 C C . TYR A 1 98 ? 4.055 -1.993 18.959 1.00 87.81 98 TYR A C 1
ATOM 804 O O . TYR A 1 98 ? 3.765 -1.991 20.148 1.00 87.81 98 TYR A O 1
ATOM 812 N N . ASN A 1 99 ? 4.984 -2.809 18.452 1.00 88.12 99 ASN A N 1
ATOM 813 C CA . ASN A 1 99 ? 5.775 -3.770 19.231 1.00 88.12 99 ASN A CA 1
ATOM 814 C C . ASN A 1 99 ? 7.216 -3.286 19.457 1.00 88.12 99 ASN A C 1
ATOM 816 O O . ASN A 1 99 ? 8.110 -4.081 19.748 1.00 88.12 99 ASN A O 1
ATOM 820 N N . MET A 1 100 ? 7.479 -1.999 19.230 1.00 87.38 100 MET A N 1
ATOM 821 C CA . MET A 1 100 ? 8.828 -1.455 19.178 1.00 87.38 100 MET A CA 1
ATOM 822 C C . MET A 1 100 ? 8.923 -0.137 19.947 1.00 87.38 100 MET A C 1
ATOM 824 O O . MET A 1 100 ? 7.995 0.668 19.872 1.00 87.38 100 MET A O 1
ATOM 828 N N . PRO A 1 101 ? 10.057 0.127 20.618 1.00 86.75 101 PRO A N 1
ATOM 829 C CA . PRO A 1 101 ? 10.351 1.450 21.156 1.00 86.75 101 PRO A CA 1
ATOM 830 C C . PRO A 1 101 ? 10.363 2.514 20.050 1.00 86.75 101 PRO A C 1
ATOM 832 O O . PRO A 1 101 ? 10.804 2.238 18.925 1.00 86.75 101 PRO A O 1
ATOM 835 N N . SER A 1 102 ? 9.917 3.732 20.369 1.00 84.06 102 SER A N 1
ATOM 836 C CA . SER A 1 102 ? 9.849 4.859 19.428 1.00 84.06 102 SER A CA 1
ATOM 837 C C . SER A 1 102 ? 11.188 5.170 18.769 1.00 84.06 102 SER A C 1
ATOM 839 O O . SER A 1 102 ? 11.226 5.542 17.600 1.00 84.06 102 SER A O 1
ATOM 841 N N . GLU A 1 103 ? 12.286 4.955 19.487 1.00 88.38 103 GLU A N 1
ATOM 842 C CA . GLU A 1 103 ? 13.660 5.256 19.076 1.00 88.38 103 GLU A CA 1
ATOM 843 C C . GLU A 1 103 ? 14.120 4.351 17.925 1.00 88.38 103 GLU A C 1
ATOM 845 O O . GLU A 1 103 ? 15.035 4.701 17.186 1.00 88.38 103 GLU A O 1
ATOM 850 N N . LYS A 1 104 ? 13.467 3.192 17.741 1.00 90.25 104 LYS A N 1
ATOM 851 C CA . LYS A 1 104 ? 13.723 2.272 16.622 1.00 90.25 104 LYS A CA 1
ATOM 852 C C . LYS A 1 104 ? 12.897 2.595 15.374 1.00 90.25 104 LYS A C 1
ATOM 854 O O . LYS A 1 104 ? 13.066 1.935 14.349 1.00 90.25 104 LYS A O 1
ATOM 859 N N . LEU A 1 105 ? 11.984 3.564 15.451 1.00 92.50 105 LEU A N 1
ATOM 860 C CA . LEU A 1 105 ? 11.193 4.030 14.315 1.00 92.50 105 LEU A CA 1
ATOM 861 C C . LEU A 1 105 ? 11.882 5.217 13.654 1.00 92.50 105 LEU A C 1
ATOM 863 O O . LEU A 1 105 ? 12.446 6.078 14.330 1.00 92.50 105 LEU A O 1
ATOM 867 N N . SER A 1 106 ? 11.778 5.303 12.328 1.00 93.06 106 SER A N 1
ATOM 868 C CA . SER A 1 106 ? 12.294 6.466 11.608 1.00 93.06 106 SER A CA 1
ATOM 869 C C . SER A 1 106 ? 11.596 7.755 12.080 1.00 93.06 106 SER A C 1
ATOM 871 O O . SER A 1 106 ? 10.404 7.720 12.412 1.00 93.06 106 SER A O 1
ATOM 873 N N . PRO A 1 107 ? 12.274 8.918 12.064 1.00 92.88 107 PRO A N 1
ATOM 874 C CA . PRO A 1 107 ? 11.655 10.190 12.445 1.00 92.88 107 PRO A CA 1
ATOM 875 C C . PRO A 1 107 ? 10.378 10.506 11.653 1.00 92.88 107 PRO A C 1
ATOM 877 O O . PRO A 1 107 ? 9.395 10.985 12.222 1.00 92.88 107 PRO A O 1
ATOM 880 N N . GLN A 1 108 ? 10.354 10.179 10.355 1.00 93.31 108 GLN A N 1
ATOM 881 C CA . GLN A 1 108 ? 9.162 10.333 9.515 1.00 93.31 108 GLN A CA 1
ATOM 882 C C . GLN A 1 108 ? 8.011 9.433 9.981 1.00 93.31 108 GLN A C 1
ATOM 884 O O . GLN A 1 108 ? 6.870 9.885 10.062 1.00 93.31 108 GLN A O 1
ATOM 889 N N . GLN A 1 109 ? 8.291 8.183 10.369 1.00 94.31 109 GLN A N 1
ATOM 890 C CA . GLN A 1 109 ? 7.254 7.288 10.875 1.00 94.31 109 GLN A CA 1
ATOM 891 C C . GLN A 1 109 ? 6.739 7.738 12.242 1.00 94.31 109 GLN A C 1
ATOM 893 O O . GLN A 1 109 ? 5.538 7.670 12.489 1.00 94.31 109 GLN A O 1
ATOM 898 N N . GLN A 1 110 ? 7.605 8.247 13.119 1.00 94.44 110 GLN A N 1
ATOM 899 C CA . GLN A 1 110 ? 7.169 8.804 14.399 1.00 94.44 110 GLN A CA 1
ATOM 900 C C . GLN A 1 110 ? 6.201 9.979 14.201 1.00 94.44 110 GLN A C 1
ATOM 902 O O . GLN A 1 110 ? 5.164 10.037 14.865 1.00 94.44 110 GLN A O 1
ATOM 907 N N . ARG A 1 111 ? 6.502 10.892 13.263 1.00 94.56 111 ARG A N 1
ATOM 908 C CA . ARG A 1 111 ? 5.595 11.990 12.892 1.00 94.56 111 ARG A CA 1
ATOM 909 C C . ARG A 1 111 ? 4.290 11.467 12.305 1.00 94.56 111 ARG A C 1
ATOM 911 O O . ARG A 1 111 ? 3.230 11.902 12.746 1.00 94.56 111 ARG A O 1
ATOM 918 N N . TYR A 1 112 ? 4.362 10.516 11.375 1.00 94.44 112 TYR A N 1
ATOM 919 C CA . TYR A 1 112 ? 3.196 9.881 10.761 1.00 94.44 112 TYR A CA 1
ATOM 920 C C . TYR A 1 112 ? 2.288 9.213 11.806 1.00 94.44 112 TYR A C 1
ATOM 922 O O . TYR A 1 112 ? 1.084 9.453 11.819 1.00 94.44 112 TYR A O 1
ATOM 930 N N . ASN A 1 113 ? 2.851 8.450 12.744 1.00 95.38 113 ASN A N 1
ATOM 931 C CA . ASN A 1 113 ? 2.091 7.736 13.772 1.00 95.38 113 ASN A CA 1
ATOM 932 C C . ASN A 1 113 ? 1.365 8.675 14.751 1.00 95.38 113 ASN A C 1
ATOM 934 O O . ASN A 1 113 ? 0.359 8.277 15.336 1.00 95.38 113 ASN A O 1
ATOM 938 N N . LYS A 1 114 ? 1.844 9.912 14.933 1.00 95.94 114 LYS A N 1
ATOM 939 C CA . LYS A 1 114 ? 1.177 10.942 15.752 1.00 95.94 114 LYS A CA 1
ATOM 940 C C . LYS A 1 114 ? 0.010 11.626 15.035 1.00 95.94 114 LYS A C 1
ATOM 942 O O . LYS A 1 114 ? -0.712 12.389 15.663 1.00 95.94 114 LYS A O 1
ATOM 947 N N . GLN A 1 115 ? -0.168 11.389 13.736 1.00 96.62 115 GLN A N 1
ATOM 948 C CA . GLN A 1 115 ? -1.273 11.967 12.979 1.00 96.62 115 GLN A CA 1
ATOM 949 C C . GLN A 1 115 ? -2.593 11.215 13.228 1.00 96.62 115 GLN A C 1
ATOM 951 O O . GLN A 1 115 ? -2.559 10.027 13.560 1.00 96.62 115 GLN A O 1
ATOM 956 N N . PRO A 1 116 ? -3.763 11.832 12.967 1.00 98.00 116 PRO A N 1
ATOM 957 C CA . PRO A 1 116 ? -5.051 11.170 13.161 1.00 98.00 116 PRO A CA 1
ATOM 958 C C . PRO A 1 116 ? -5.251 9.947 12.258 1.00 98.00 116 PRO A C 1
ATOM 960 O O . PRO A 1 116 ? -5.039 10.014 11.039 1.00 98.00 116 PRO A O 1
ATOM 963 N N . HIS A 1 117 ? -5.710 8.847 12.854 1.00 98.06 117 HIS A N 1
ATOM 964 C CA . HIS A 1 117 ? -5.982 7.570 12.192 1.00 98.06 117 HIS A CA 1
ATOM 965 C C . HIS A 1 117 ? -7.430 7.132 12.426 1.00 98.06 117 HIS A C 1
ATOM 967 O O . HIS A 1 117 ? -8.043 7.475 13.430 1.00 98.06 117 HIS A O 1
ATOM 973 N N . ASN A 1 118 ? -7.976 6.355 11.497 1.00 98.44 118 ASN A N 1
ATOM 974 C CA . ASN A 1 118 ? -9.307 5.772 11.594 1.00 98.44 118 ASN A CA 1
ATOM 975 C C . ASN A 1 118 ? -9.198 4.266 11.811 1.00 98.44 118 ASN A C 1
ATOM 977 O O . ASN A 1 118 ? -8.435 3.602 11.107 1.00 98.44 118 ASN A O 1
ATOM 981 N N . VAL A 1 119 ? -10.013 3.739 12.720 1.00 98.25 119 VAL A N 1
ATOM 982 C CA . VAL A 1 119 ? -10.332 2.314 12.826 1.00 98.25 119 VAL A CA 1
ATOM 983 C C . VAL A 1 119 ? -11.566 2.047 11.975 1.00 98.25 119 VAL A C 1
ATOM 985 O O . VAL A 1 119 ? -12.559 2.775 12.076 1.00 98.25 119 VAL A O 1
ATOM 988 N N . TYR A 1 120 ? -11.522 1.018 11.139 1.00 97.94 120 TYR A N 1
ATOM 989 C CA . TYR A 1 120 ? -12.600 0.673 10.219 1.00 97.94 120 TYR A CA 1
ATOM 990 C C . TYR A 1 120 ? -12.881 -0.828 10.192 1.00 97.94 120 TYR A C 1
ATOM 992 O O . TYR A 1 120 ? -12.009 -1.641 10.500 1.00 97.94 120 TYR A O 1
ATOM 1000 N N . LEU A 1 121 ? -14.088 -1.181 9.750 1.00 97.12 121 LEU A N 1
ATOM 1001 C CA . LEU A 1 121 ? -14.401 -2.514 9.239 1.00 97.12 121 LEU A CA 1
ATOM 1002 C C . LEU A 1 121 ? -14.434 -2.479 7.720 1.00 97.12 121 LEU A C 1
ATOM 1004 O O . LEU A 1 121 ? -14.950 -1.527 7.137 1.00 97.12 121 LEU A O 1
ATOM 1008 N N . ALA A 1 122 ? -13.899 -3.519 7.091 1.00 96.56 122 ALA A N 1
ATOM 1009 C CA . ALA A 1 122 ? -13.941 -3.716 5.651 1.00 96.56 122 ALA A CA 1
ATOM 1010 C C . ALA A 1 122 ? -14.496 -5.106 5.329 1.00 96.56 122 ALA A C 1
ATOM 1012 O O . ALA A 1 122 ? -14.001 -6.113 5.835 1.00 96.56 122 ALA A O 1
ATOM 1013 N N . TYR A 1 123 ? -15.521 -5.139 4.484 1.00 95.06 123 TYR A N 1
ATOM 1014 C CA . TYR A 1 123 ? -16.169 -6.332 3.954 1.00 95.06 123 TYR A CA 1
ATOM 1015 C C . TYR A 1 123 ? -15.616 -6.650 2.559 1.00 95.06 123 TYR A C 1
ATOM 1017 O O . TYR A 1 123 ? -15.566 -5.769 1.696 1.00 95.06 123 TYR A O 1
ATOM 1025 N N . PHE A 1 124 ? -15.219 -7.904 2.332 1.00 91.50 124 PHE A N 1
ATOM 1026 C CA . PHE A 1 124 ? -14.574 -8.346 1.085 1.00 91.50 124 PHE A CA 1
ATOM 1027 C C . PHE A 1 124 ? -15.407 -9.370 0.320 1.00 91.50 124 PHE A C 1
ATOM 1029 O O . PHE A 1 124 ? -15.587 -9.248 -0.886 1.00 91.50 124 PHE A O 1
ATOM 1036 N N . CYS A 1 125 ? -15.946 -10.374 1.002 1.00 88.62 125 CYS A N 1
ATOM 1037 C CA . CYS A 1 125 ? -16.824 -11.387 0.424 1.00 88.62 125 CYS A CA 1
ATOM 1038 C C . CYS A 1 125 ? -17.638 -12.055 1.537 1.00 88.62 125 CYS A C 1
ATOM 1040 O O . CYS A 1 125 ? -17.565 -11.634 2.695 1.00 88.62 125 CYS A O 1
ATOM 1042 N N . LEU A 1 126 ? -18.454 -13.055 1.190 1.00 86.12 126 LEU A N 1
ATOM 1043 C CA . LEU A 1 126 ? -19.300 -13.757 2.154 1.00 86.12 126 LEU A CA 1
ATOM 1044 C C . LEU A 1 126 ? -18.477 -14.188 3.380 1.00 86.12 126 LEU A C 1
ATOM 1046 O O . LEU A 1 126 ? -17.378 -14.723 3.247 1.00 86.12 126 LEU A O 1
ATOM 1050 N N . ASN A 1 127 ? -18.999 -13.881 4.568 1.00 83.06 127 ASN A N 1
ATOM 1051 C CA . ASN A 1 127 ? -18.378 -14.173 5.865 1.00 83.06 127 ASN A CA 1
ATOM 1052 C C . ASN A 1 127 ? -16.961 -13.600 6.062 1.00 83.06 127 ASN A C 1
ATOM 1054 O O . ASN A 1 127 ? -16.233 -14.040 6.946 1.00 83.06 127 ASN A O 1
ATOM 1058 N N . THR A 1 128 ? -16.570 -12.601 5.267 1.00 89.44 128 THR A N 1
ATOM 1059 C CA . THR A 1 128 ? -15.214 -12.046 5.281 1.00 89.44 128 THR A CA 1
ATOM 1060 C C . THR A 1 128 ? -15.257 -10.554 5.587 1.00 89.44 128 THR A C 1
ATOM 1062 O O . THR A 1 128 ? -15.355 -9.706 4.694 1.00 89.44 128 THR A O 1
ATOM 1065 N N . ILE A 1 129 ? -15.175 -10.244 6.881 1.00 94.00 129 ILE A N 1
ATOM 1066 C CA . ILE A 1 129 ? -14.994 -8.894 7.419 1.00 94.00 129 ILE A CA 1
ATOM 1067 C C . ILE A 1 129 ? -13.638 -8.841 8.117 1.00 94.00 129 ILE A C 1
ATOM 1069 O O . ILE A 1 129 ? -13.250 -9.780 8.804 1.00 94.00 129 ILE A O 1
ATOM 1073 N N . LYS A 1 130 ? -12.925 -7.731 7.957 1.00 94.81 130 LYS A N 1
ATOM 1074 C CA . LYS A 1 130 ? -11.679 -7.439 8.667 1.00 94.81 130 LYS A CA 1
ATOM 1075 C C . LYS A 1 130 ? -11.800 -6.117 9.412 1.00 94.81 130 LYS A C 1
ATOM 1077 O O . LYS A 1 130 ? -12.414 -5.178 8.904 1.00 94.81 130 LYS A O 1
ATOM 1082 N N . VAL A 1 131 ? -11.137 -6.029 10.561 1.00 97.19 131 VAL A N 1
ATOM 1083 C CA . VAL A 1 131 ? -10.855 -4.755 11.229 1.00 97.19 131 VAL A CA 1
ATOM 1084 C C . VAL A 1 131 ? -9.485 -4.230 10.797 1.00 97.19 131 VAL A C 1
ATOM 1086 O O . VAL A 1 131 ? -8.537 -4.994 10.620 1.00 97.19 131 VAL A O 1
ATOM 1089 N N . GLY A 1 132 ? -9.388 -2.928 10.552 1.00 96.06 132 GLY A N 1
ATOM 1090 C CA . GLY A 1 132 ? -8.157 -2.304 10.089 1.00 96.06 132 GLY A CA 1
ATOM 1091 C C . GLY A 1 132 ? -7.984 -0.880 10.596 1.00 96.06 132 GLY A C 1
ATOM 1092 O O . GLY A 1 132 ? -8.959 -0.215 10.947 1.00 96.06 132 GLY A O 1
ATOM 1093 N N . ILE A 1 133 ? -6.749 -0.382 10.542 1.00 97.00 133 ILE A N 1
ATOM 1094 C CA . ILE A 1 133 ? -6.442 1.045 10.719 1.00 97.00 133 ILE A CA 1
ATOM 1095 C C . ILE A 1 133 ? -5.900 1.697 9.445 1.00 97.00 133 ILE A C 1
ATOM 1097 O O . ILE A 1 133 ? -5.277 1.051 8.594 1.00 97.00 133 ILE A O 1
ATOM 1101 N N . ALA A 1 134 ? -6.161 2.993 9.281 1.00 96.38 134 ALA A N 1
ATOM 1102 C CA . ALA A 1 134 ? -5.621 3.805 8.192 1.00 96.38 134 ALA A CA 1
ATOM 1103 C C . ALA A 1 134 ? -5.416 5.255 8.632 1.00 96.38 134 ALA A C 1
ATOM 1105 O O . ALA A 1 134 ? -6.166 5.768 9.459 1.00 96.38 134 ALA A O 1
ATOM 1106 N N . TYR A 1 135 ? -4.445 5.946 8.034 1.00 95.81 135 TYR A N 1
ATOM 1107 C CA . TYR A 1 135 ? -4.350 7.398 8.162 1.00 95.81 135 TYR A CA 1
ATOM 1108 C C . TYR A 1 135 ? -5.617 8.056 7.603 1.00 95.81 135 TYR A C 1
ATOM 1110 O O . TYR A 1 135 ? -6.086 7.679 6.524 1.00 95.81 135 TYR A O 1
ATOM 1118 N N . HIS A 1 136 ? -6.183 9.035 8.317 1.00 96.00 136 HIS A N 1
ATOM 1119 C CA . HIS A 1 136 ? -7.516 9.550 7.992 1.00 96.00 136 HIS A CA 1
ATOM 1120 C C . HIS A 1 136 ? -7.622 10.080 6.550 1.00 96.00 136 HIS A C 1
ATOM 1122 O O . HIS A 1 136 ? -8.574 9.729 5.855 1.00 96.00 136 HIS A O 1
ATOM 1128 N N . LYS A 1 137 ? -6.607 10.805 6.045 1.00 94.19 137 LYS A N 1
ATOM 1129 C CA . LYS A 1 137 ? -6.604 11.332 4.662 1.00 94.19 137 LYS A CA 1
ATOM 1130 C C . LYS A 1 137 ? -6.492 10.250 3.585 1.00 94.19 137 LYS A C 1
ATOM 1132 O O . LYS A 1 137 ? -6.768 10.514 2.425 1.00 94.19 137 LYS A O 1
ATOM 1137 N N . ARG A 1 138 ? -6.084 9.032 3.954 1.00 91.81 138 ARG A N 1
ATOM 1138 C CA . ARG A 1 138 ? -5.890 7.895 3.038 1.00 91.81 138 ARG A CA 1
ATOM 1139 C C . ARG A 1 138 ? -6.878 6.760 3.256 1.00 91.81 138 ARG A C 1
ATOM 1141 O O . ARG A 1 138 ? -6.693 5.687 2.692 1.00 91.81 138 ARG A O 1
ATOM 1148 N N . THR A 1 139 ? -7.912 6.972 4.068 1.00 94.38 139 THR A N 1
ATOM 1149 C CA . THR A 1 139 ? -8.858 5.911 4.439 1.00 94.38 139 THR A CA 1
ATOM 1150 C C . THR A 1 139 ? -9.521 5.299 3.203 1.00 94.38 139 THR A C 1
ATOM 1152 O O . THR A 1 139 ? -9.423 4.091 3.005 1.00 94.38 139 THR A O 1
ATOM 1155 N N . LEU A 1 140 ? -10.069 6.132 2.310 1.00 91.12 140 LEU A N 1
ATOM 1156 C CA . LEU A 1 140 ? -10.688 5.664 1.067 1.00 91.12 140 LEU A CA 1
ATOM 1157 C C . LEU A 1 140 ? -9.681 4.944 0.160 1.00 91.12 140 LEU A C 1
ATOM 1159 O O . LEU A 1 140 ? -9.915 3.809 -0.246 1.00 91.12 140 LEU A O 1
ATOM 1163 N N . THR A 1 141 ? -8.515 5.553 -0.089 1.00 88.94 141 THR A N 1
ATOM 1164 C CA . THR A 1 141 ? -7.445 4.940 -0.892 1.00 88.94 141 THR A CA 1
ATOM 1165 C C . THR A 1 141 ? -7.052 3.567 -0.348 1.00 88.94 141 THR A C 1
ATOM 1167 O O . THR A 1 141 ? -6.874 2.624 -1.114 1.00 88.94 141 THR A O 1
ATOM 1170 N N . ARG A 1 142 ? -6.945 3.430 0.978 1.00 90.62 142 ARG A N 1
ATOM 1171 C CA . ARG A 1 142 ? -6.561 2.185 1.647 1.00 90.62 142 ARG A CA 1
ATOM 1172 C C . ARG A 1 142 ? -7.632 1.100 1.529 1.00 90.62 142 ARG A C 1
ATOM 1174 O O . ARG A 1 142 ? -7.271 -0.076 1.482 1.00 90.62 142 ARG A O 1
ATOM 1181 N N . TRP A 1 143 ? -8.912 1.463 1.494 1.00 91.88 143 TRP A N 1
ATOM 1182 C CA . TRP A 1 143 ? -10.010 0.524 1.248 1.00 91.88 143 TRP A CA 1
ATOM 1183 C C . TRP A 1 143 ? -10.000 0.025 -0.194 1.00 91.88 143 TRP A C 1
ATOM 1185 O O . TRP A 1 143 ? -9.992 -1.187 -0.412 1.00 91.88 143 TRP A O 1
ATOM 1195 N N . CYS A 1 144 ? -9.880 0.938 -1.163 1.00 88.25 144 CYS A N 1
ATOM 1196 C CA . CYS A 1 144 ? -9.817 0.581 -2.579 1.00 88.25 144 CYS A CA 1
ATOM 1197 C C . CYS A 1 144 ? -8.593 -0.294 -2.888 1.00 88.25 144 CYS A C 1
ATOM 1199 O O . CYS A 1 144 ? -8.719 -1.327 -3.534 1.00 88.25 144 CYS A O 1
ATOM 1201 N N . GLN A 1 145 ? -7.417 0.052 -2.350 1.00 84.75 145 GLN A N 1
ATOM 1202 C CA . GLN A 1 145 ? -6.193 -0.748 -2.500 1.00 84.75 145 GLN A CA 1
ATOM 1203 C C . GLN A 1 145 ? -6.295 -2.159 -1.906 1.00 84.75 145 GLN A C 1
ATOM 1205 O O . GLN A 1 145 ? -5.514 -3.021 -2.281 1.00 84.75 145 GLN A O 1
ATOM 1210 N N . GLN A 1 146 ? -7.199 -2.404 -0.956 1.00 87.00 146 GLN A N 1
ATOM 1211 C CA . GLN A 1 146 ? -7.422 -3.750 -0.417 1.00 87.00 146 GLN A CA 1
ATOM 1212 C C . GLN A 1 146 ? -8.497 -4.522 -1.186 1.00 87.00 146 GLN A C 1
ATOM 1214 O O . GLN A 1 146 ? -8.619 -5.722 -0.973 1.00 87.00 146 GLN A O 1
ATOM 1219 N N . GLY A 1 147 ? -9.277 -3.860 -2.046 1.00 88.38 147 GLY A N 1
ATOM 1220 C CA . GLY A 1 147 ? -10.439 -4.466 -2.694 1.00 88.38 147 GLY A CA 1
ATOM 1221 C C . GLY A 1 147 ? -11.643 -4.613 -1.760 1.00 88.38 147 GLY A C 1
ATOM 1222 O O . GLY A 1 147 ? -12.405 -5.567 -1.886 1.00 88.38 147 GLY A O 1
ATOM 1223 N N . ALA A 1 148 ? -11.811 -3.705 -0.791 1.00 92.31 148 ALA A N 1
ATOM 1224 C CA . ALA A 1 148 ? -12.995 -3.714 0.066 1.00 92.31 148 ALA A CA 1
ATOM 1225 C C . ALA A 1 148 ? -14.256 -3.407 -0.764 1.00 92.31 148 ALA A C 1
ATOM 1227 O O . ALA A 1 148 ? -14.301 -2.402 -1.470 1.00 92.31 148 ALA A O 1
ATOM 1228 N N . ARG A 1 149 ? -15.290 -4.250 -0.653 1.00 92.75 149 ARG A N 1
ATOM 1229 C CA . ARG A 1 149 ? -16.593 -4.058 -1.319 1.00 92.75 149 ARG A CA 1
ATOM 1230 C C . ARG A 1 149 ? -17.481 -3.073 -0.569 1.00 92.75 149 ARG A C 1
ATOM 1232 O O . ARG A 1 149 ? -18.247 -2.339 -1.179 1.00 92.75 149 ARG A O 1
ATOM 1239 N N . ALA A 1 150 ? -17.373 -3.073 0.755 1.00 94.75 150 ALA A N 1
ATOM 1240 C CA . ALA A 1 150 ? -17.982 -2.088 1.635 1.00 94.75 150 ALA A CA 1
ATOM 1241 C C . ALA A 1 150 ? -17.053 -1.854 2.827 1.00 94.75 150 ALA A C 1
ATOM 1243 O O . ALA A 1 150 ? -16.344 -2.766 3.257 1.00 94.75 150 ALA A O 1
ATOM 1244 N N . ALA A 1 151 ? -17.039 -0.641 3.367 1.00 96.69 151 ALA A N 1
ATOM 1245 C CA . ALA A 1 151 ? -16.266 -0.326 4.558 1.00 96.69 151 ALA A CA 1
ATOM 1246 C C . ALA A 1 151 ? -16.928 0.798 5.353 1.00 96.69 151 ALA A C 1
ATOM 1248 O O . ALA A 1 151 ? -17.630 1.638 4.793 1.00 96.69 151 ALA A O 1
ATOM 1249 N N . THR A 1 152 ? -16.694 0.814 6.662 1.00 97.38 152 THR A N 1
ATOM 1250 C CA . THR A 1 152 ? -17.183 1.876 7.544 1.00 97.38 152 THR A CA 1
ATOM 1251 C C . THR A 1 152 ? -16.157 2.213 8.614 1.00 97.38 152 THR A C 1
ATOM 1253 O O . THR A 1 152 ? -15.428 1.340 9.088 1.00 97.38 152 THR A O 1
ATOM 1256 N N . ILE A 1 153 ? -16.094 3.487 8.999 1.00 98.31 153 ILE A N 1
ATOM 1257 C CA . ILE A 1 153 ? -15.260 3.952 10.110 1.00 98.31 153 ILE A CA 1
ATOM 1258 C C . ILE A 1 153 ? -16.012 3.667 11.411 1.00 98.31 153 ILE A C 1
ATOM 1260 O O . ILE A 1 153 ? -17.112 4.172 11.608 1.00 98.31 153 ILE A O 1
ATOM 1264 N N . ILE A 1 154 ? -15.389 2.915 12.317 1.00 97.19 154 ILE A N 1
ATOM 1265 C CA . ILE A 1 154 ? -15.911 2.693 13.673 1.00 97.19 154 ILE A CA 1
ATOM 1266 C C . ILE A 1 154 ? -15.460 3.809 14.612 1.00 97.19 154 ILE A C 1
ATOM 1268 O O . ILE A 1 154 ? -16.225 4.267 15.458 1.00 97.19 154 ILE A O 1
ATOM 1272 N N . LYS A 1 155 ? -14.206 4.253 14.484 1.00 98.06 155 LYS A N 1
ATOM 1273 C CA . LYS A 1 155 ? -13.629 5.244 15.394 1.00 98.06 155 LYS A CA 1
ATOM 1274 C C . LYS A 1 155 ? -12.598 6.111 14.690 1.00 98.06 155 LYS A C 1
ATOM 1276 O O . LYS A 1 155 ? -11.739 5.608 13.970 1.00 98.06 155 LYS A O 1
ATOM 1281 N N . LYS A 1 156 ? -12.669 7.417 14.947 1.00 98.38 156 LYS A N 1
ATOM 1282 C CA . LYS A 1 156 ? -11.598 8.373 14.647 1.00 98.38 156 LYS A CA 1
ATOM 1283 C C . LYS A 1 156 ? -10.705 8.497 15.881 1.00 98.38 156 LYS A C 1
ATOM 1285 O O . LYS A 1 156 ? -11.223 8.705 16.979 1.00 98.38 156 LYS A O 1
ATOM 1290 N N . CYS A 1 157 ? -9.402 8.372 15.687 1.00 98.31 157 CYS A N 1
ATOM 1291 C CA . CYS A 1 157 ? -8.380 8.396 16.726 1.00 98.31 157 CYS A CA 1
ATOM 1292 C C . CYS A 1 157 ? -7.393 9.533 16.479 1.00 98.31 157 CYS A C 1
ATOM 1294 O O . CYS A 1 157 ? -7.124 9.918 15.338 1.00 98.31 157 CYS A O 1
ATOM 1296 N N . SER A 1 158 ? -6.809 10.030 17.562 1.00 97.81 158 SER A N 1
ATOM 1297 C CA . SER A 1 158 ? -5.796 11.087 17.530 1.00 97.81 158 SER A CA 1
ATOM 1298 C C . SER A 1 158 ? -4.465 10.612 16.935 1.00 97.81 158 SER A C 1
ATOM 1300 O O . SER A 1 158 ? -3.733 11.409 16.356 1.00 97.81 158 SER A O 1
ATOM 1302 N N . SER A 1 159 ? -4.169 9.312 17.038 1.00 97.25 159 SER A N 1
ATOM 1303 C CA . SER A 1 159 ? -2.896 8.711 16.632 1.00 97.25 159 SER A CA 1
ATOM 1304 C C . SER A 1 159 ? -3.058 7.277 16.115 1.00 97.25 159 SER A C 1
ATOM 1306 O O . SER A 1 159 ? -4.070 6.613 16.361 1.00 97.25 159 SER A O 1
ATOM 1308 N N . ALA A 1 160 ? -2.026 6.770 15.434 1.00 96.62 160 ALA A N 1
ATOM 1309 C CA . ALA A 1 160 ? -1.936 5.371 15.014 1.00 96.62 160 ALA A CA 1
ATOM 1310 C C . ALA A 1 160 ? -1.893 4.401 16.206 1.00 96.62 160 ALA A C 1
ATOM 1312 O O . ALA A 1 160 ? -2.391 3.284 16.097 1.00 96.62 160 ALA A O 1
ATOM 1313 N N . TYR A 1 161 ? -1.316 4.819 17.338 1.00 96.19 161 TYR A N 1
ATOM 1314 C CA . TYR A 1 161 ? -1.194 3.988 18.539 1.00 96.19 161 TYR A CA 1
ATOM 1315 C C . TYR A 1 161 ? -2.556 3.731 19.189 1.00 96.19 161 TYR A C 1
ATOM 1317 O O . TYR A 1 161 ? -2.910 2.586 19.463 1.00 96.19 161 TYR A O 1
ATOM 1325 N N . GLU A 1 162 ? -3.355 4.788 19.361 1.00 97.00 162 GLU A N 1
ATOM 1326 C CA . GLU A 1 162 ? -4.735 4.682 19.848 1.00 97.00 162 GLU A CA 1
ATOM 1327 C C . GLU A 1 162 ? -5.569 3.796 18.910 1.00 97.00 162 GLU A C 1
ATOM 1329 O O . GLU A 1 162 ? -6.232 2.861 19.359 1.00 97.00 162 GLU A O 1
ATOM 1334 N N . ALA A 1 163 ? -5.463 4.030 17.596 1.00 97.69 163 ALA A N 1
ATOM 1335 C CA . ALA A 1 163 ? -6.167 3.234 16.598 1.00 97.69 163 ALA A CA 1
ATOM 1336 C C . ALA A 1 163 ? -5.780 1.747 16.671 1.00 97.69 163 ALA A C 1
ATOM 1338 O O . ALA A 1 163 ? -6.658 0.886 16.625 1.00 97.69 163 ALA A O 1
ATOM 1339 N N . ARG A 1 164 ? -4.486 1.433 16.826 1.00 96.44 164 ARG A N 1
ATOM 1340 C CA . ARG A 1 164 ? -3.989 0.054 16.930 1.00 96.44 164 ARG A CA 1
ATOM 1341 C C . ARG A 1 164 ? -4.516 -0.661 18.174 1.00 96.44 164 ARG A C 1
ATOM 1343 O O . ARG A 1 164 ? -4.897 -1.826 18.083 1.00 96.44 164 ARG A O 1
ATOM 1350 N N . ASN A 1 165 ? -4.579 0.026 19.315 1.00 96.12 165 ASN A N 1
ATOM 1351 C CA . ASN A 1 165 ? -5.131 -0.544 20.547 1.00 96.12 165 ASN A CA 1
ATOM 1352 C C . ASN A 1 165 ? -6.604 -0.940 20.371 1.00 96.12 165 ASN A C 1
ATOM 1354 O O . ASN A 1 165 ? -7.006 -2.034 20.770 1.00 96.12 165 ASN A O 1
ATOM 1358 N N . ILE A 1 166 ? -7.393 -0.077 19.727 1.00 97.00 166 ILE A N 1
ATOM 1359 C CA . ILE A 1 166 ? -8.813 -0.331 19.457 1.00 97.00 166 ILE A CA 1
ATOM 1360 C C . ILE A 1 166 ? -8.991 -1.443 18.414 1.00 97.00 166 ILE A C 1
ATOM 1362 O O . ILE A 1 166 ? -9.811 -2.334 18.616 1.00 97.00 166 ILE A O 1
ATOM 1366 N N . GLU A 1 167 ? -8.210 -1.440 17.331 1.00 97.06 167 GLU A N 1
ATOM 1367 C CA . GLU A 1 167 ? -8.209 -2.516 16.328 1.00 97.06 167 GLU A CA 1
ATOM 1368 C C . GLU A 1 167 ? -7.919 -3.876 16.974 1.00 97.06 167 GLU A C 1
ATOM 1370 O O . GLU A 1 167 ? -8.677 -4.821 16.767 1.00 97.06 167 GLU A O 1
ATOM 1375 N N . SER A 1 168 ? -6.879 -3.959 17.811 1.00 95.94 168 SER A N 1
ATOM 1376 C CA . SER A 1 168 ? -6.517 -5.185 18.531 1.00 95.94 168 SER A CA 1
ATOM 1377 C C . SER A 1 168 ? -7.627 -5.659 19.472 1.00 95.94 168 SER A C 1
ATOM 1379 O O . SER A 1 168 ? -7.849 -6.863 19.607 1.00 95.94 168 SER A O 1
ATOM 1381 N N . LEU A 1 169 ? -8.315 -4.734 20.147 1.00 96.81 169 LEU A N 1
ATOM 1382 C CA . LEU A 1 169 ? -9.445 -5.061 21.015 1.00 96.81 169 LEU A CA 1
ATOM 1383 C C . LEU A 1 169 ? -10.608 -5.642 20.203 1.00 96.81 169 LEU A C 1
ATOM 1385 O O . LEU A 1 169 ? -11.098 -6.716 20.531 1.00 96.81 169 LEU A O 1
ATOM 1389 N N . ILE A 1 170 ? -11.013 -4.972 19.120 1.00 96.19 170 ILE A N 1
ATOM 1390 C CA . ILE A 1 170 ? -12.108 -5.425 18.247 1.00 96.19 170 ILE A CA 1
ATOM 1391 C C . ILE A 1 170 ? -11.781 -6.788 17.630 1.00 96.19 170 ILE A C 1
ATOM 1393 O O . ILE A 1 170 ? -12.621 -7.685 17.652 1.00 96.19 170 ILE A O 1
ATOM 1397 N N . SER A 1 171 ? -10.560 -6.942 17.114 1.00 95.81 171 SER A N 1
ATOM 1398 C CA . SER A 1 171 ? -10.042 -8.186 16.538 1.00 95.81 171 SER A CA 1
ATOM 1399 C C . SER A 1 171 ? -10.218 -9.359 17.503 1.00 95.81 171 SER A C 1
ATOM 1401 O O . SER A 1 171 ? -10.829 -10.366 17.149 1.00 95.81 171 SER A O 1
ATOM 1403 N N . ARG A 1 172 ? -9.789 -9.193 18.762 1.00 96.06 172 ARG A N 1
ATOM 1404 C CA . ARG A 1 172 ? -9.908 -10.223 19.803 1.00 96.06 172 ARG A CA 1
ATOM 1405 C C . ARG A 1 172 ? -11.352 -10.491 20.220 1.00 96.06 172 ARG A C 1
ATOM 1407 O O . ARG A 1 172 ? -11.741 -11.648 20.309 1.00 96.06 172 ARG A O 1
ATOM 1414 N N . THR A 1 173 ? -12.139 -9.448 20.470 1.00 96.44 173 THR A N 1
ATOM 1415 C CA . THR A 1 173 ? -13.509 -9.589 20.991 1.00 96.44 173 THR A CA 1
ATOM 1416 C C . THR A 1 173 ? -14.460 -10.207 19.970 1.00 96.44 173 THR A C 1
ATOM 1418 O O . THR A 1 173 ? -15.322 -10.997 20.337 1.00 96.44 173 THR A O 1
ATOM 1421 N N . LEU A 1 174 ? -14.315 -9.851 18.691 1.00 93.25 174 LEU A N 1
ATOM 1422 C CA . LEU A 1 174 ? -15.204 -10.306 17.616 1.00 93.25 174 LEU A CA 1
ATOM 1423 C C . LEU A 1 174 ? -14.597 -11.426 16.761 1.00 93.25 174 LEU A C 1
ATOM 1425 O O . LEU A 1 174 ? -15.211 -11.836 15.780 1.00 93.25 174 LEU A O 1
ATOM 1429 N N . ASN A 1 175 ? -13.396 -11.899 17.109 1.00 92.62 175 ASN A N 1
ATOM 1430 C CA . ASN A 1 175 ? -12.627 -12.874 16.333 1.00 92.62 175 ASN A CA 1
ATOM 1431 C C . ASN A 1 175 ? -12.488 -12.471 14.848 1.00 92.62 175 ASN A C 1
ATOM 1433 O O . ASN A 1 175 ? -12.656 -13.286 13.939 1.00 92.62 175 ASN A O 1
ATOM 1437 N N . LEU A 1 176 ? -12.220 -11.184 14.601 1.00 91.75 176 LEU A N 1
ATOM 1438 C CA . LEU A 1 176 ? -12.067 -10.637 13.254 1.00 91.75 176 LEU A CA 1
ATOM 1439 C C . LEU A 1 176 ? -10.587 -10.591 12.852 1.00 91.75 176 LEU A C 1
ATOM 1441 O O . LEU A 1 176 ? -9.761 -10.108 13.622 1.00 91.75 176 LEU A O 1
ATOM 1445 N N . PRO A 1 177 ? -10.227 -11.012 11.630 1.00 90.06 177 PRO A N 1
ATOM 1446 C CA . PRO A 1 177 ? -8.847 -10.958 11.164 1.00 90.06 177 PRO A CA 1
ATOM 1447 C C . PRO A 1 177 ? -8.355 -9.516 10.956 1.00 90.06 177 PRO A C 1
ATOM 1449 O O . PRO A 1 177 ? -9.073 -8.673 10.423 1.00 90.06 177 PRO A O 1
ATOM 1452 N N . GLU A 1 178 ? -7.084 -9.260 11.289 1.00 83.50 178 GLU A N 1
ATOM 1453 C CA . GLU A 1 178 ? -6.349 -8.018 10.955 1.00 83.50 178 GLU A CA 1
ATOM 1454 C C . GLU A 1 178 ? -5.661 -8.109 9.575 1.00 83.50 178 GLU A C 1
ATOM 1456 O O . GLU A 1 178 ? -5.344 -7.111 8.919 1.00 83.50 178 GLU A O 1
ATOM 1461 N N . SER A 1 179 ? -5.423 -9.330 9.093 1.00 79.62 179 SER A N 1
ATOM 1462 C CA . SER A 1 179 ? -4.850 -9.613 7.778 1.00 79.62 179 SER A CA 1
ATOM 1463 C C . SER A 1 179 ? -5.390 -10.930 7.237 1.00 79.62 179 SER A C 1
ATOM 1465 O O . SER A 1 179 ? -5.661 -11.857 7.998 1.00 79.62 179 SER A O 1
ATOM 1467 N N . PHE A 1 180 ? -5.532 -11.008 5.918 1.00 71.94 180 PHE A N 1
ATOM 1468 C CA . PHE A 1 180 ? -5.844 -12.253 5.231 1.00 71.94 180 PHE A CA 1
ATOM 1469 C C . PHE A 1 180 ? -4.547 -12.827 4.673 1.00 71.94 180 PHE A C 1
ATOM 1471 O O . PHE A 1 180 ? -3.843 -12.155 3.921 1.00 71.94 180 PHE A O 1
ATOM 1478 N N . ASN A 1 181 ? -4.230 -14.065 5.038 1.00 57.50 181 ASN A N 1
ATOM 1479 C CA . ASN A 1 181 ? -3.210 -14.846 4.354 1.00 57.50 181 ASN A CA 1
ATOM 1480 C C . ASN A 1 181 ? -3.929 -15.820 3.420 1.00 57.50 181 ASN A C 1
ATOM 1482 O O . ASN A 1 181 ? -4.669 -16.678 3.896 1.00 57.50 181 ASN A O 1
ATOM 1486 N N . ASN A 1 182 ? -3.659 -15.745 2.115 1.00 45.00 182 ASN A N 1
ATOM 1487 C CA . ASN A 1 182 ? -4.238 -16.629 1.088 1.00 45.00 182 ASN A CA 1
ATOM 1488 C C . ASN A 1 182 ? -3.885 -18.125 1.251 1.00 45.00 182 ASN A C 1
ATOM 1490 O O . ASN A 1 182 ? -4.217 -18.924 0.390 1.00 45.00 182 ASN A O 1
ATOM 1494 N N . LYS A 1 183 ? -3.217 -18.540 2.335 1.00 42.47 183 LYS A N 1
ATOM 1495 C CA . LYS A 1 183 ? -2.805 -19.934 2.562 1.00 42.47 183 LYS A CA 1
ATOM 1496 C C . LYS A 1 183 ? -3.864 -20.820 3.231 1.00 42.47 183 LYS A C 1
ATOM 1498 O O . LYS A 1 183 ? -3.531 -21.942 3.588 1.00 42.47 183 LYS A O 1
ATOM 1503 N N . LYS A 1 184 ? -5.092 -20.342 3.476 1.00 37.50 184 LYS A N 1
ATOM 1504 C CA . LYS A 1 184 ? -6.074 -21.114 4.266 1.00 37.50 184 LYS A CA 1
ATOM 1505 C C . LYS A 1 184 ? -7.417 -21.450 3.621 1.00 37.50 184 LYS A C 1
ATOM 1507 O O . LYS A 1 184 ? -8.157 -22.189 4.252 1.00 37.50 184 LYS A O 1
ATOM 1512 N N . ASN A 1 185 ? -7.707 -21.034 2.390 1.00 37.47 185 ASN A N 1
ATOM 1513 C CA . ASN A 1 185 ? -9.008 -21.322 1.774 1.00 37.47 185 ASN A CA 1
ATOM 1514 C C . ASN A 1 185 ? -8.844 -21.937 0.373 1.00 37.47 185 ASN A C 1
ATOM 1516 O O . ASN A 1 185 ? -9.137 -21.280 -0.617 1.00 37.47 185 ASN A O 1
ATOM 1520 N N . GLU A 1 186 ? -8.363 -23.182 0.297 1.00 32.59 186 GLU A N 1
ATOM 1521 C CA . GLU A 1 186 ? -8.473 -24.025 -0.915 1.00 32.59 186 GLU A CA 1
ATOM 1522 C C . GLU A 1 186 ? -9.583 -25.087 -0.809 1.00 32.59 186 GLU A C 1
ATOM 1524 O O . GLU A 1 186 ? -9.714 -25.923 -1.690 1.00 32.59 186 GLU A O 1
ATOM 1529 N N . ASN A 1 187 ? -10.431 -25.037 0.223 1.00 29.69 187 ASN A N 1
ATOM 1530 C CA . ASN A 1 187 ? -11.590 -25.928 0.335 1.00 29.69 187 ASN A CA 1
ATOM 1531 C C . ASN A 1 187 ? -12.893 -25.123 0.387 1.00 29.69 187 ASN A C 1
ATOM 1533 O O . ASN A 1 187 ? -13.485 -24.994 1.459 1.00 29.69 187 ASN A O 1
ATOM 1537 N N . LEU A 1 188 ? -13.307 -24.574 -0.756 1.00 32.84 188 LEU A N 1
ATOM 1538 C CA . LEU A 1 188 ? -14.704 -24.281 -1.097 1.00 32.84 188 LEU A CA 1
ATOM 1539 C C . LEU A 1 188 ? -14.905 -24.519 -2.594 1.00 32.84 188 LEU A C 1
ATOM 1541 O O . LEU A 1 188 ? -14.123 -23.932 -3.374 1.00 32.84 188 LEU A O 1
#

InterPro domains:
  IPR021246 Protein of unknown function DUF2797 [PF10977] (71-174)

Foldseek 3Di:
DPPPDDPVFDWAQLAWFADVNFIWTWTWGPPDLAIDIDTGGCPPDDDDDDDDPWQWASAAAALVVRDGGRNNVRDTDDDPDNHDPVRCVRNQDDPVCLVDDPVSGDPSVNVQQQAKKFWKWFAADVVAIAIEMDRPVCPVRVNVRVNGPDMDTPDIDSGNNVNVVVRVVCCVVVVHDHDDDPPPPPDD

Secondary structure (DSSP, 8-state):
------TTS-EEEEEEEEETTEEEEEEEE-SSSS--EEEEE-TT----PPPPSSEE---EE-TTT--EE--TT--EE-TT-SS-HHHHHHH---TTGGGS-GGGS-HHHHHHHTS-EEEEEEEEETTEEEEEEEEGGGHHHHHHHHT-SEEEEEEEESSHHHHHHHHHHHHHHHT--SS--TTS----

Radius of gyration: 18.33 Å; chains: 1; bounding box: 38×39×48 Å

Organism: NCBI:txid890399